Protein AF-A0A087RY03-F1 (afdb_monomer)

Structure (mmCIF, N/CA/C/O backbone):
data_AF-A0A087RY03-F1
#
_entry.id   AF-A0A087RY03-F1
#
loop_
_atom_site.group_PDB
_atom_site.id
_atom_site.type_symbol
_atom_site.label_atom_id
_atom_site.label_alt_id
_atom_site.label_comp_id
_atom_site.label_asym_id
_atom_site.label_entity_id
_atom_site.label_seq_id
_atom_site.pdbx_PDB_ins_code
_atom_site.Cartn_x
_atom_site.Cartn_y
_atom_site.Cartn_z
_atom_site.occupancy
_atom_site.B_iso_or_equiv
_atom_site.auth_seq_id
_atom_site.auth_comp_id
_atom_site.auth_asym_id
_atom_site.auth_atom_id
_atom_site.pdbx_PDB_model_num
ATOM 1 N N . MET A 1 1 ? 19.469 13.260 -7.547 1.00 53.19 1 MET A N 1
ATOM 2 C CA . MET A 1 1 ? 18.036 13.130 -7.221 1.00 53.19 1 MET A CA 1
ATOM 3 C C . MET A 1 1 ? 17.924 12.081 -6.139 1.00 53.19 1 MET A C 1
ATOM 5 O O . MET A 1 1 ? 18.602 11.063 -6.272 1.00 53.19 1 MET A O 1
ATOM 9 N N . SER A 1 2 ? 17.154 12.341 -5.079 1.00 61.06 2 SER A N 1
ATOM 10 C CA . SER A 1 2 ? 16.774 11.282 -4.141 1.00 61.06 2 SER A CA 1
ATOM 11 C C . SER A 1 2 ? 16.124 10.158 -4.945 1.00 61.06 2 SER A C 1
ATOM 13 O O . SER A 1 2 ? 15.378 10.413 -5.887 1.00 61.06 2 SER A O 1
ATOM 15 N N . ASN A 1 3 ? 16.472 8.915 -4.639 1.00 80.00 3 ASN A N 1
ATOM 16 C CA . ASN A 1 3 ? 15.766 7.761 -5.178 1.00 80.00 3 ASN A CA 1
ATOM 17 C C . ASN A 1 3 ? 14.634 7.303 -4.254 1.00 80.00 3 ASN A C 1
ATOM 19 O O . ASN A 1 3 ? 13.955 6.345 -4.601 1.00 80.00 3 ASN A O 1
ATOM 23 N N . ARG A 1 4 ? 14.447 7.964 -3.106 1.00 87.50 4 ARG A N 1
ATOM 24 C CA . ARG A 1 4 ? 13.506 7.586 -2.053 1.00 87.50 4 ARG A CA 1
ATOM 25 C C . ARG A 1 4 ? 12.254 8.447 -2.111 1.00 87.50 4 ARG A C 1
ATOM 27 O O . ARG A 1 4 ? 12.359 9.671 -2.065 1.00 87.50 4 ARG A O 1
ATOM 34 N N . CYS A 1 5 ? 11.113 7.776 -2.156 1.00 90.75 5 CYS A N 1
ATOM 35 C CA . CYS A 1 5 ? 9.818 8.320 -1.791 1.00 90.75 5 CYS A CA 1
ATOM 36 C C . CYS A 1 5 ? 9.440 7.710 -0.437 1.00 90.75 5 CYS A C 1
ATOM 38 O O . CYS A 1 5 ? 9.422 6.485 -0.306 1.00 90.75 5 CYS A O 1
ATOM 40 N N . TYR A 1 6 ? 9.223 8.562 0.558 1.00 92.50 6 TYR A N 1
ATOM 41 C CA . TYR A 1 6 ? 8.771 8.195 1.894 1.00 92.50 6 TYR A CA 1
ATOM 42 C C . TYR A 1 6 ? 7.269 7.946 1.857 1.00 92.50 6 TYR A C 1
ATOM 44 O O . TYR A 1 6 ? 6.548 8.719 1.229 1.00 92.50 6 TYR A O 1
ATOM 52 N N . ASN A 1 7 ? 6.804 6.883 2.511 1.00 94.69 7 ASN A N 1
ATOM 53 C CA . ASN A 1 7 ? 5.394 6.506 2.551 1.00 94.69 7 ASN A CA 1
ATOM 54 C C . ASN A 1 7 ? 5.009 6.143 3.980 1.00 94.69 7 ASN A C 1
ATOM 56 O O . ASN A 1 7 ? 5.595 5.227 4.556 1.00 94.69 7 ASN A O 1
ATOM 60 N N . LYS A 1 8 ? 3.991 6.820 4.504 1.00 95.56 8 LYS A N 1
ATOM 61 C CA . LYS A 1 8 ? 3.287 6.463 5.733 1.00 95.56 8 LYS A CA 1
ATOM 62 C C . LYS A 1 8 ? 1.902 5.972 5.358 1.00 95.56 8 LYS A C 1
ATOM 64 O O . LYS A 1 8 ? 1.138 6.687 4.712 1.00 95.56 8 LYS A O 1
ATOM 69 N N . ILE A 1 9 ? 1.602 4.742 5.733 1.00 96.94 9 ILE A N 1
ATOM 70 C CA . ILE A 1 9 ? 0.410 4.010 5.329 1.00 96.94 9 ILE A CA 1
ATOM 71 C C . ILE A 1 9 ? -0.398 3.729 6.591 1.00 96.94 9 ILE A C 1
ATOM 73 O O . ILE A 1 9 ? 0.076 3.077 7.515 1.00 96.94 9 ILE A O 1
ATOM 77 N N . ILE A 1 10 ? -1.634 4.205 6.620 1.00 97.25 10 ILE A N 1
ATOM 78 C CA . ILE A 1 10 ? -2.613 3.867 7.649 1.00 97.25 10 ILE A CA 1
ATOM 79 C C . ILE A 1 10 ? -3.645 2.964 6.986 1.00 97.25 10 ILE A C 1
ATOM 81 O O . ILE A 1 10 ? -4.301 3.378 6.032 1.00 97.25 10 ILE A O 1
ATOM 85 N N . VAL A 1 11 ? -3.786 1.741 7.486 1.00 97.44 11 VAL A N 1
ATOM 86 C CA . VAL A 1 11 ? -4.781 0.768 7.033 1.00 97.44 11 VAL A CA 1
ATOM 87 C C . VAL A 1 11 ? -5.871 0.660 8.091 1.00 97.44 11 VAL A C 1
ATOM 89 O O . VAL A 1 11 ? -5.583 0.395 9.259 1.00 97.44 11 VAL A O 1
ATOM 92 N N . ILE A 1 12 ? -7.119 0.864 7.681 1.00 97.62 12 ILE A N 1
ATOM 93 C CA . ILE A 1 12 ? -8.298 0.822 8.545 1.00 97.62 12 ILE A CA 1
ATOM 94 C C . ILE A 1 12 ? -9.189 -0.324 8.073 1.00 97.62 12 ILE A C 1
ATOM 96 O O . ILE A 1 12 ? -9.542 -0.396 6.898 1.00 97.62 12 ILE A O 1
ATOM 100 N N . GLY A 1 13 ? -9.559 -1.230 8.972 1.00 95.44 13 GLY A N 1
ATOM 101 C CA . GLY A 1 13 ? -10.329 -2.412 8.591 1.00 95.44 13 GLY A CA 1
ATOM 102 C C . GLY A 1 13 ? -10.668 -3.325 9.758 1.00 95.44 13 GLY A C 1
ATOM 103 O O . GLY A 1 13 ? -10.495 -2.958 10.919 1.00 95.44 13 GLY A O 1
ATOM 104 N N . ASP A 1 14 ? -11.163 -4.516 9.431 1.00 96.69 14 ASP A N 1
ATOM 105 C CA . ASP A 1 14 ? -11.477 -5.554 10.413 1.00 96.69 14 ASP A CA 1
ATOM 106 C C . ASP A 1 14 ? -10.200 -6.165 11.015 1.00 96.69 14 ASP A C 1
ATOM 108 O O . ASP A 1 14 ? -9.255 -6.479 10.288 1.00 96.69 14 ASP A O 1
ATOM 112 N N . GLU A 1 15 ? -10.206 -6.416 12.328 1.00 96.50 15 GLU A N 1
ATOM 113 C CA . GLU A 1 15 ? -9.071 -6.943 13.109 1.00 96.50 15 GLU A CA 1
ATOM 114 C C . GLU A 1 15 ? -8.400 -8.154 12.446 1.00 96.50 15 GLU A C 1
ATOM 116 O O . GLU A 1 15 ? -7.197 -8.143 12.209 1.00 96.50 15 GLU A O 1
ATOM 121 N N . TYR A 1 16 ? -9.181 -9.155 12.028 1.00 97.00 16 TYR A N 1
ATOM 122 C CA . TYR A 1 16 ? -8.658 -10.362 11.375 1.00 97.00 16 TYR A CA 1
ATOM 123 C C . TYR A 1 16 ? -7.908 -10.085 10.067 1.00 97.00 16 TYR A C 1
ATOM 125 O O . TYR A 1 16 ? -6.957 -10.790 9.721 1.00 97.00 16 TYR A O 1
ATOM 133 N N . VAL A 1 17 ? -8.351 -9.081 9.309 1.00 97.38 17 VAL A N 1
ATOM 134 C CA . VAL A 1 17 ? -7.677 -8.674 8.074 1.00 97.38 17 VAL A CA 1
ATOM 135 C C . VAL A 1 17 ? -6.384 -7.950 8.421 1.00 97.38 17 VAL A C 1
ATOM 137 O O . VAL A 1 17 ? -5.348 -8.217 7.812 1.00 97.38 17 VAL A O 1
ATOM 140 N N . LEU A 1 18 ? -6.422 -7.073 9.422 1.00 97.38 18 LEU A N 1
ATOM 141 C CA . LEU A 1 18 ? -5.243 -6.347 9.869 1.00 97.38 18 LEU A CA 1
ATOM 142 C C . LEU A 1 18 ? -4.197 -7.275 10.504 1.00 97.38 18 LEU A C 1
ATOM 144 O O . LEU A 1 18 ? -3.009 -7.038 10.294 1.00 97.38 18 LEU A O 1
ATOM 148 N N . ASP A 1 19 ? -4.609 -8.353 11.178 1.00 97.56 19 ASP A N 1
ATOM 149 C CA . ASP A 1 19 ? -3.728 -9.415 11.684 1.00 97.56 19 ASP A CA 1
ATOM 150 C C . ASP A 1 19 ? -2.986 -10.091 10.545 1.00 97.56 19 ASP A C 1
ATOM 152 O O . ASP A 1 19 ? -1.774 -10.300 10.607 1.00 97.56 19 ASP A O 1
ATOM 156 N N . TYR A 1 20 ? -3.696 -10.424 9.469 1.00 97.69 20 TYR A N 1
ATOM 157 C CA . TYR A 1 20 ? -3.062 -10.987 8.288 1.00 97.69 20 TYR A CA 1
ATOM 158 C C . TYR A 1 20 ? -2.060 -10.004 7.668 1.00 97.69 20 TYR A C 1
ATOM 160 O O . TYR A 1 20 ? -0.913 -10.381 7.423 1.00 97.69 20 TYR A O 1
ATOM 168 N N . LEU A 1 21 ? -2.471 -8.751 7.445 1.00 97.00 21 LEU A N 1
ATOM 169 C CA . LEU A 1 21 ? -1.636 -7.729 6.810 1.00 97.00 21 LEU A CA 1
ATOM 170 C C . LEU A 1 21 ? -0.397 -7.378 7.646 1.00 97.00 21 LEU A C 1
ATOM 172 O O . LEU A 1 21 ? 0.680 -7.195 7.081 1.00 97.00 21 LEU A O 1
ATOM 176 N N . GLU A 1 22 ? -0.519 -7.341 8.970 1.00 96.62 22 GLU A N 1
ATOM 177 C CA . GLU A 1 22 ? 0.603 -7.153 9.894 1.00 96.62 22 GLU A CA 1
ATOM 178 C C . GLU A 1 22 ? 1.551 -8.358 9.888 1.00 96.62 22 GLU A C 1
ATOM 180 O O . GLU A 1 22 ? 2.764 -8.187 9.788 1.00 96.62 22 GLU A O 1
ATOM 185 N N . ASN A 1 23 ? 1.020 -9.587 9.919 1.00 96.94 23 ASN A N 1
ATOM 186 C CA . ASN A 1 23 ? 1.838 -10.804 9.904 1.00 96.94 23 ASN A CA 1
ATOM 187 C C . ASN A 1 23 ? 2.701 -10.917 8.642 1.00 96.94 23 ASN A C 1
ATOM 189 O O . ASN A 1 23 ? 3.838 -11.387 8.707 1.00 96.94 23 ASN A O 1
ATOM 193 N N . ILE A 1 24 ? 2.180 -10.475 7.495 1.00 95.88 24 ILE A N 1
ATOM 194 C CA . ILE A 1 24 ? 2.949 -10.405 6.245 1.00 95.88 24 ILE A CA 1
ATOM 195 C C . ILE A 1 24 ? 3.718 -9.087 6.097 1.00 95.88 24 ILE A C 1
ATOM 197 O O . ILE A 1 24 ? 4.360 -8.883 5.072 1.00 95.88 24 ILE A O 1
ATOM 201 N N . ARG A 1 25 ? 3.635 -8.181 7.081 1.00 95.56 25 ARG A N 1
ATOM 202 C CA . ARG A 1 25 ? 4.236 -6.838 7.078 1.00 95.56 25 ARG A CA 1
ATOM 203 C C . ARG A 1 25 ? 3.929 -6.042 5.814 1.00 95.56 25 ARG A C 1
ATOM 205 O O . ARG A 1 25 ? 4.827 -5.455 5.222 1.00 95.56 25 ARG A O 1
ATOM 212 N N . LEU A 1 26 ? 2.682 -6.099 5.347 1.00 93.88 26 LEU A N 1
ATOM 213 C CA . LEU A 1 26 ? 2.251 -5.502 4.078 1.00 93.88 26 LEU A CA 1
ATOM 214 C C . LEU A 1 26 ? 3.196 -5.811 2.894 1.00 93.88 26 LEU A C 1
ATOM 216 O O . LEU A 1 26 ? 3.356 -4.986 1.996 1.00 93.88 26 LEU A O 1
ATOM 220 N N . ASP A 1 27 ? 3.834 -6.985 2.881 1.00 92.56 27 ASP A N 1
ATOM 221 C CA . ASP A 1 27 ? 4.794 -7.363 1.847 1.00 92.56 27 ASP A CA 1
ATOM 222 C C . ASP A 1 27 ? 4.134 -7.402 0.464 1.00 92.56 27 ASP A C 1
ATOM 224 O O . ASP A 1 27 ? 3.138 -8.095 0.235 1.00 92.56 27 ASP A O 1
ATOM 228 N N . PHE A 1 28 ? 4.714 -6.663 -0.481 1.00 93.12 28 PHE A N 1
ATOM 229 C CA . PHE A 1 28 ? 4.128 -6.438 -1.805 1.00 93.12 28 PHE A CA 1
ATOM 230 C C . PHE A 1 28 ? 4.042 -7.742 -2.588 1.00 93.12 28 PHE A C 1
ATOM 232 O O . PHE A 1 28 ? 3.061 -8.002 -3.285 1.00 93.12 28 PHE A O 1
ATOM 239 N N . GLU A 1 29 ? 5.070 -8.575 -2.442 1.00 92.31 29 GLU A N 1
ATOM 240 C CA . GLU A 1 29 ? 5.168 -9.861 -3.111 1.00 92.31 29 GLU A CA 1
ATOM 241 C C . GLU A 1 29 ? 4.171 -10.874 -2.533 1.00 92.31 29 GLU A C 1
ATOM 243 O O . GLU A 1 29 ? 3.639 -11.700 -3.269 1.00 92.31 29 GLU A O 1
ATOM 248 N N . THR A 1 30 ? 3.858 -10.786 -1.242 1.00 94.06 30 THR A N 1
ATOM 249 C CA . THR A 1 30 ? 2.835 -11.616 -0.600 1.00 94.06 30 THR A CA 1
ATOM 250 C C . THR A 1 30 ? 1.422 -11.131 -0.930 1.00 94.06 30 THR A C 1
ATOM 252 O O . THR A 1 30 ? 0.545 -11.951 -1.206 1.00 94.06 30 THR A O 1
ATOM 255 N N . ILE A 1 31 ? 1.190 -9.814 -0.968 1.00 95.44 31 ILE A N 1
ATOM 256 C CA . ILE A 1 31 ? -0.107 -9.221 -1.339 1.00 95.44 31 ILE A CA 1
ATOM 257 C C . ILE A 1 31 ? -0.428 -9.477 -2.816 1.00 95.44 31 ILE A C 1
ATOM 259 O O . ILE A 1 31 ? -1.528 -9.922 -3.159 1.00 95.44 31 ILE A O 1
ATOM 263 N N . ARG A 1 32 ? 0.522 -9.173 -3.705 1.00 95.50 32 ARG A N 1
ATOM 264 C CA . ARG A 1 32 ? 0.348 -9.237 -5.157 1.00 95.50 32 ARG A CA 1
ATOM 265 C C . ARG A 1 32 ? 1.644 -9.734 -5.813 1.00 95.50 32 ARG A C 1
ATOM 267 O O . ARG A 1 32 ? 2.429 -8.917 -6.296 1.00 95.50 32 ARG A O 1
ATOM 274 N N . PRO A 1 33 ? 1.867 -11.060 -5.861 1.00 94.31 33 PRO A N 1
ATOM 275 C CA . PRO A 1 33 ? 3.123 -11.632 -6.326 1.00 94.31 33 PRO A CA 1
ATOM 276 C C . PRO A 1 33 ? 3.377 -11.368 -7.803 1.00 94.31 33 PRO A C 1
ATOM 278 O O . PRO A 1 33 ? 2.478 -11.478 -8.642 1.00 94.31 33 PRO A O 1
ATOM 281 N N . VAL A 1 34 ? 4.643 -11.136 -8.133 1.00 93.06 34 VAL A N 1
ATOM 282 C CA . VAL A 1 34 ? 5.109 -11.113 -9.515 1.00 93.06 34 VAL A CA 1
ATOM 283 C C . VAL A 1 34 ? 4.968 -12.527 -10.093 1.00 93.06 34 VAL A C 1
ATOM 285 O O . VAL A 1 34 ? 5.444 -13.496 -9.484 1.00 93.06 34 VAL A O 1
ATOM 288 N N . PRO A 1 35 ? 4.368 -12.687 -11.286 1.00 94.06 35 PRO A N 1
ATOM 289 C CA . PRO A 1 35 ? 4.257 -13.983 -11.942 1.00 94.06 35 PRO A CA 1
ATOM 290 C C . PRO A 1 35 ? 5.612 -14.690 -12.054 1.00 94.06 35 PRO A C 1
ATOM 292 O O . PRO A 1 35 ? 6.626 -14.085 -12.424 1.00 94.06 35 PRO A O 1
ATOM 295 N N . LYS A 1 36 ? 5.647 -15.989 -11.736 1.00 91.25 36 LYS A N 1
ATOM 296 C CA . LYS A 1 36 ? 6.893 -16.778 -11.676 1.00 91.25 36 LYS A CA 1
ATOM 297 C C . LYS A 1 36 ? 7.639 -16.773 -13.009 1.00 91.25 36 LYS A C 1
ATOM 299 O O . LYS A 1 36 ? 8.867 -16.774 -13.031 1.00 91.25 36 LYS A O 1
ATOM 304 N N . GLU A 1 37 ? 6.903 -16.707 -14.110 1.00 90.94 37 GLU A N 1
ATOM 305 C CA . GLU A 1 37 ? 7.408 -16.664 -15.479 1.00 90.94 37 GLU A CA 1
ATOM 306 C C . GLU A 1 37 ? 8.245 -15.399 -15.738 1.00 90.94 37 GLU A C 1
ATOM 308 O O . GLU A 1 37 ? 9.153 -15.408 -16.574 1.00 90.94 37 GLU A O 1
ATOM 313 N N . LEU A 1 38 ? 7.985 -14.314 -14.998 1.00 89.56 38 LEU A N 1
ATOM 314 C CA . LEU A 1 38 ? 8.699 -13.043 -15.116 1.00 89.56 38 LEU A CA 1
ATOM 315 C C . LEU A 1 38 ? 9.947 -12.969 -14.224 1.00 89.56 38 LEU A C 1
ATOM 317 O O . LEU A 1 38 ? 10.879 -12.249 -14.564 1.00 89.56 38 LEU A O 1
ATOM 321 N N . LYS A 1 39 ? 10.037 -13.761 -13.149 1.00 80.69 39 LYS A N 1
ATOM 322 C CA . LYS A 1 39 ? 11.129 -13.699 -12.151 1.00 80.69 39 LYS A CA 1
ATOM 323 C C . LYS A 1 39 ? 12.501 -14.220 -12.619 1.00 80.69 39 LYS A C 1
ATOM 325 O O . LYS A 1 39 ? 13.425 -14.333 -11.817 1.00 80.69 39 LYS A O 1
ATOM 330 N N . SER A 1 40 ? 12.673 -14.565 -13.895 1.00 81.75 40 SER A N 1
ATOM 331 C CA . SER A 1 40 ? 13.968 -15.037 -14.411 1.00 81.75 40 SER A CA 1
ATOM 332 C C . SER A 1 40 ? 14.897 -13.878 -14.798 1.00 81.75 40 SER A C 1
ATOM 334 O O . SER A 1 40 ? 14.433 -12.833 -15.245 1.00 81.75 40 SER A O 1
ATOM 336 N N . LEU A 1 41 ? 16.223 -14.085 -14.733 1.00 71.19 41 LEU A N 1
ATOM 337 C CA . LEU A 1 41 ? 17.224 -13.083 -15.154 1.00 71.19 41 LEU A CA 1
ATOM 338 C C . LEU A 1 41 ? 17.003 -12.573 -16.591 1.00 71.19 41 LEU A C 1
ATOM 340 O O . LEU A 1 41 ? 17.272 -11.412 -16.882 1.00 71.19 41 LEU A O 1
ATOM 344 N N . LYS A 1 42 ? 16.477 -13.423 -17.483 1.00 66.88 42 LYS A N 1
ATOM 345 C CA . LYS A 1 42 ? 16.157 -13.063 -18.874 1.00 66.88 42 LYS A CA 1
ATOM 346 C C . LYS A 1 42 ? 14.933 -12.147 -18.998 1.00 66.88 42 LYS A C 1
ATOM 348 O O . LYS A 1 42 ? 14.796 -11.475 -20.012 1.00 66.88 42 LYS A O 1
ATOM 353 N N . ASN A 1 43 ? 14.057 -12.128 -17.994 1.00 78.06 43 ASN A N 1
ATOM 354 C CA . ASN A 1 43 ? 12.789 -11.396 -17.999 1.00 78.06 43 ASN A CA 1
ATOM 355 C C . ASN A 1 43 ? 12.772 -10.220 -17.010 1.00 78.06 43 ASN A C 1
ATOM 357 O O . ASN A 1 43 ? 11.705 -9.676 -16.744 1.00 78.06 43 ASN A O 1
ATOM 361 N N . ASN A 1 44 ? 13.929 -9.797 -16.493 1.00 82.38 44 ASN A N 1
ATOM 362 C CA . ASN A 1 44 ? 14.011 -8.777 -15.447 1.00 82.38 44 ASN A CA 1
ATOM 363 C C . ASN A 1 44 ? 13.341 -7.444 -15.834 1.00 82.38 44 ASN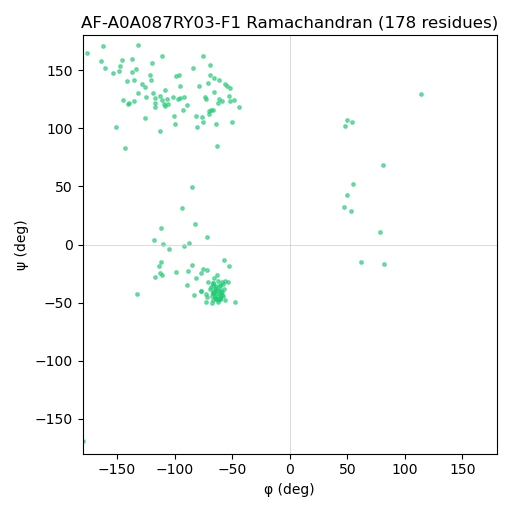 A C 1
ATOM 365 O O . ASN A 1 44 ? 12.659 -6.834 -15.019 1.00 82.38 44 ASN A O 1
ATOM 369 N N . GLU A 1 45 ? 13.464 -7.014 -17.09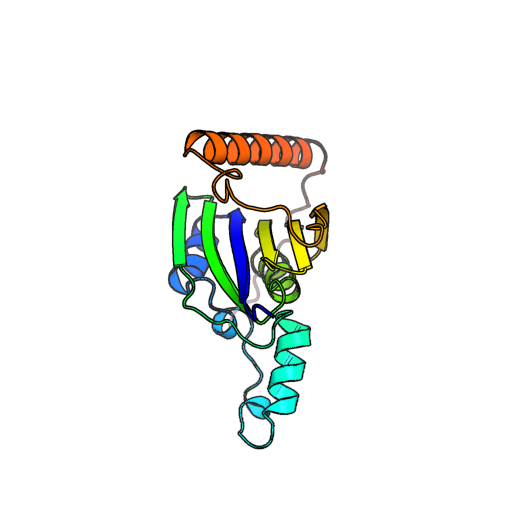1 1.00 88.69 45 GLU A N 1
ATOM 370 C CA . GLU A 1 45 ? 12.785 -5.805 -17.579 1.00 88.69 45 GLU A CA 1
ATOM 371 C C . GLU A 1 45 ? 11.259 -5.966 -17.563 1.00 88.69 45 GLU A C 1
ATOM 373 O O . GLU A 1 45 ? 10.554 -5.124 -17.018 1.00 88.69 45 GLU A O 1
ATOM 378 N N . LYS A 1 46 ? 10.752 -7.113 -18.030 1.00 91.44 46 LYS A N 1
ATOM 379 C CA . LYS A 1 46 ? 9.317 -7.430 -17.983 1.00 91.44 46 LYS A CA 1
ATOM 380 C C . LYS A 1 46 ? 8.793 -7.535 -16.552 1.00 91.44 46 LYS A C 1
ATOM 382 O O . LYS A 1 46 ? 7.656 -7.155 -16.296 1.00 91.44 46 LYS A O 1
ATOM 387 N N . ALA A 1 47 ? 9.602 -8.051 -15.625 1.00 90.75 47 ALA A N 1
ATOM 388 C CA . ALA A 1 47 ? 9.270 -8.057 -14.205 1.00 90.75 47 ALA A CA 1
ATOM 389 C C . ALA A 1 47 ? 9.182 -6.626 -13.659 1.00 90.75 47 ALA A C 1
ATOM 391 O O . ALA A 1 47 ? 8.193 -6.293 -13.017 1.00 90.75 47 ALA A O 1
ATOM 392 N N . CYS A 1 48 ? 10.151 -5.762 -13.982 1.00 90.44 48 CYS A N 1
ATOM 393 C CA . CYS A 1 48 ? 10.116 -4.347 -13.604 1.00 90.44 48 CYS A CA 1
ATOM 394 C C . CYS A 1 48 ? 8.875 -3.633 -14.154 1.00 90.44 48 CYS A C 1
ATOM 396 O O . CYS A 1 48 ? 8.247 -2.859 -13.436 1.00 90.44 48 CYS A O 1
ATOM 398 N N . ASP A 1 49 ? 8.513 -3.882 -15.411 1.00 92.69 49 ASP A N 1
ATOM 399 C CA . ASP A 1 49 ? 7.332 -3.278 -16.033 1.00 92.69 49 ASP A CA 1
ATOM 400 C C . ASP A 1 49 ? 6.044 -3.761 -15.377 1.00 92.69 49 ASP A C 1
ATOM 402 O O . ASP A 1 49 ? 5.151 -2.962 -15.094 1.00 92.69 49 ASP A O 1
ATOM 406 N N . TRP A 1 50 ? 5.975 -5.054 -15.058 1.00 94.31 50 TRP A N 1
ATOM 407 C CA . TRP A 1 50 ? 4.864 -5.607 -14.301 1.00 94.31 50 TRP A CA 1
ATOM 408 C C . TRP A 1 50 ? 4.761 -4.958 -12.917 1.00 94.31 50 TRP A C 1
ATOM 410 O O . TRP A 1 50 ? 3.676 -4.518 -12.547 1.00 94.31 50 TRP A O 1
ATOM 420 N N . MET A 1 51 ? 5.871 -4.831 -12.183 1.00 94.31 51 MET A N 1
ATOM 421 C CA . MET A 1 51 ? 5.898 -4.197 -10.860 1.00 94.31 51 MET A CA 1
ATOM 422 C C . MET A 1 51 ? 5.436 -2.740 -10.944 1.00 94.31 51 MET A C 1
ATOM 424 O O . MET A 1 51 ? 4.546 -2.342 -10.207 1.00 94.31 51 MET A O 1
ATOM 428 N N . ARG A 1 52 ? 5.928 -1.953 -11.908 1.00 93.44 52 ARG A N 1
ATOM 429 C CA . ARG A 1 52 ? 5.452 -0.572 -12.101 1.00 93.44 52 ARG A CA 1
ATOM 430 C C . ARG A 1 52 ? 3.953 -0.504 -12.380 1.00 93.44 52 ARG A C 1
ATOM 432 O O . ARG A 1 52 ? 3.294 0.377 -11.852 1.00 93.44 52 ARG A O 1
ATOM 439 N N . ALA A 1 53 ? 3.422 -1.419 -13.187 1.00 94.94 53 ALA A N 1
ATOM 440 C CA . ALA A 1 53 ? 2.007 -1.425 -13.551 1.00 94.94 53 ALA A CA 1
ATOM 441 C C . ALA A 1 53 ? 1.077 -1.968 -12.449 1.00 94.94 53 ALA A C 1
ATOM 443 O O . ALA A 1 53 ? -0.109 -1.662 -12.461 1.00 94.94 53 ALA A O 1
ATOM 444 N N . ASN A 1 54 ? 1.578 -2.809 -11.538 1.00 95.62 54 ASN A N 1
ATOM 445 C CA . ASN A 1 54 ? 0.752 -3.509 -10.542 1.00 95.62 54 ASN A CA 1
ATOM 446 C C . ASN A 1 54 ? 1.010 -3.055 -9.105 1.00 95.62 54 ASN A C 1
ATOM 448 O O . ASN A 1 54 ? 0.140 -3.230 -8.255 1.00 95.62 54 ASN A O 1
ATOM 452 N N . TRP A 1 55 ? 2.198 -2.522 -8.835 1.00 95.25 55 TRP A N 1
ATOM 453 C CA . TRP A 1 55 ? 2.588 -1.964 -7.546 1.00 95.25 55 TRP A CA 1
ATOM 454 C C . TRP A 1 55 ? 2.774 -0.449 -7.583 1.00 95.25 55 TRP A C 1
ATOM 456 O O . TRP A 1 55 ? 2.912 0.152 -6.527 1.00 95.25 55 TRP A O 1
ATOM 466 N N . GLY A 1 56 ? 2.871 0.166 -8.767 1.00 93.94 56 GLY A N 1
ATOM 467 C CA . GLY A 1 56 ? 3.198 1.591 -8.923 1.00 93.94 56 GLY A CA 1
ATOM 468 C C . GLY A 1 56 ? 4.683 1.911 -8.852 1.00 93.94 56 GLY A C 1
ATOM 469 O O . GLY A 1 56 ? 5.148 2.967 -9.293 1.00 93.94 56 GLY A O 1
ATOM 470 N N . VAL A 1 57 ? 5.459 0.963 -8.332 1.00 91.69 57 VAL A N 1
ATOM 471 C CA . VAL A 1 57 ? 6.882 1.097 -8.044 1.00 91.69 57 VAL A CA 1
ATOM 472 C C . VAL A 1 57 ? 7.633 -0.114 -8.565 1.00 91.69 57 VAL A C 1
ATOM 474 O O . VAL A 1 57 ? 7.104 -1.218 -8.633 1.00 91.69 57 VAL A O 1
ATOM 477 N N . TYR A 1 58 ? 8.896 0.084 -8.934 1.00 81.94 58 TYR A N 1
ATOM 478 C CA . TYR A 1 58 ? 9.723 -1.023 -9.419 1.00 81.94 58 TYR A CA 1
ATOM 479 C C . TYR A 1 58 ? 10.316 -1.859 -8.272 1.00 81.94 58 TYR A C 1
ATOM 481 O O . TYR A 1 58 ? 10.609 -3.032 -8.461 1.00 81.94 58 TYR A O 1
ATOM 489 N N . ARG A 1 59 ? 10.541 -1.245 -7.104 1.00 76.56 59 ARG A N 1
ATOM 490 C CA . ARG A 1 59 ? 10.969 -1.908 -5.867 1.00 76.56 59 ARG A CA 1
ATOM 491 C C . ARG A 1 59 ? 10.748 -0.990 -4.670 1.00 76.56 59 ARG A C 1
ATOM 493 O O . ARG A 1 59 ? 10.764 0.238 -4.819 1.00 76.56 59 ARG A O 1
ATOM 500 N N . TRP A 1 60 ? 10.662 -1.582 -3.489 1.00 77.25 60 TRP A N 1
ATOM 501 C CA . TRP A 1 60 ? 10.981 -0.890 -2.247 1.00 77.25 60 TRP A CA 1
ATOM 502 C C . TRP A 1 60 ? 12.499 -0.737 -2.059 1.00 77.25 60 TRP A C 1
ATOM 504 O O . TRP A 1 60 ? 13.296 -1.388 -2.744 1.00 77.25 60 TRP A O 1
ATOM 514 N N . LEU A 1 61 ? 12.909 0.168 -1.178 1.00 77.25 61 LEU A N 1
ATOM 515 C CA . LEU A 1 61 ? 14.316 0.448 -0.888 1.00 77.25 61 LEU A CA 1
ATOM 516 C C . LEU A 1 61 ? 14.745 0.000 0.504 1.00 77.25 61 LEU A C 1
ATOM 518 O O . LEU A 1 61 ? 15.922 -0.307 0.668 1.00 77.25 61 LEU A O 1
ATOM 522 N N . ASP A 1 62 ? 13.803 -0.064 1.439 1.00 81.12 62 ASP A N 1
ATOM 523 C CA . ASP A 1 62 ? 14.022 -0.433 2.833 1.00 81.12 62 ASP A CA 1
ATOM 524 C C . ASP A 1 62 ? 12.982 -1.492 3.260 1.00 81.12 62 ASP A C 1
ATOM 526 O O . ASP A 1 62 ? 12.067 -1.815 2.496 1.00 81.12 62 ASP A O 1
ATOM 530 N N . GLU A 1 63 ? 13.151 -2.064 4.454 1.00 83.38 63 GLU A N 1
ATOM 531 C CA . GLU A 1 63 ? 12.176 -2.990 5.044 1.00 83.38 63 GLU A CA 1
ATOM 532 C C . GLU A 1 63 ? 10.886 -2.243 5.428 1.00 83.38 63 GLU A C 1
ATOM 534 O O . GLU A 1 63 ? 10.943 -1.081 5.825 1.00 83.38 63 GLU A O 1
ATOM 539 N N . MET A 1 64 ? 9.726 -2.899 5.300 1.00 91.31 64 MET A N 1
ATOM 540 C CA . MET A 1 64 ? 8.464 -2.356 5.812 1.00 91.31 64 MET A CA 1
ATOM 541 C C . MET A 1 64 ? 8.459 -2.444 7.338 1.00 91.31 64 MET A C 1
ATOM 543 O O . MET A 1 64 ? 8.591 -3.538 7.901 1.00 91.31 64 MET A O 1
ATOM 547 N N . GLU A 1 65 ? 8.237 -1.311 7.990 1.00 93.19 65 GLU A N 1
ATOM 548 C CA . GLU A 1 65 ? 7.940 -1.248 9.418 1.00 93.19 65 GLU A CA 1
ATOM 549 C C . GLU A 1 65 ? 6.424 -1.206 9.604 1.00 93.19 65 GLU A C 1
ATOM 551 O O . GLU A 1 65 ? 5.731 -0.511 8.864 1.00 93.19 65 GLU A O 1
ATOM 556 N N . THR A 1 66 ? 5.892 -1.973 10.556 1.00 93.81 66 THR A N 1
ATOM 557 C CA . THR A 1 66 ? 4.451 -2.042 10.834 1.00 93.81 66 THR A CA 1
ATOM 558 C C . THR A 1 66 ? 4.183 -1.989 12.331 1.00 93.81 66 THR A C 1
ATOM 560 O O . THR A 1 66 ? 4.88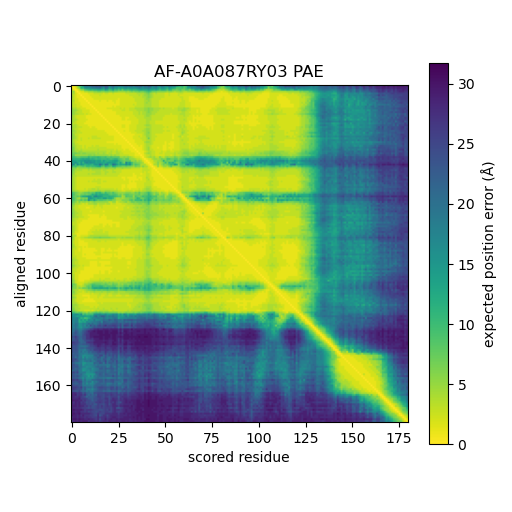9 -2.639 13.101 1.00 93.81 66 THR A O 1
ATOM 563 N N . GLU A 1 67 ? 3.128 -1.287 12.730 1.00 92.88 67 GLU A N 1
ATOM 564 C CA . GLU A 1 67 ? 2.698 -1.136 14.119 1.00 92.88 67 GLU A CA 1
ATOM 565 C C . GLU A 1 67 ? 1.165 -1.187 14.217 1.00 92.88 67 GLU A C 1
ATOM 567 O O . GLU A 1 67 ? 0.454 -0.374 13.619 1.00 92.88 67 GLU A O 1
ATOM 572 N N . ARG A 1 68 ? 0.624 -2.141 14.984 1.00 95.12 68 ARG A N 1
ATOM 573 C CA . ARG A 1 68 ? -0.797 -2.164 15.358 1.00 95.12 68 ARG A CA 1
ATOM 574 C C . ARG A 1 68 ? -1.083 -1.030 16.350 1.00 95.12 68 ARG A C 1
ATOM 576 O O . ARG A 1 68 ? -0.622 -1.067 17.486 1.00 95.12 68 ARG A O 1
ATOM 583 N N . VAL A 1 69 ? -1.902 -0.062 15.937 1.00 91.25 69 VAL A N 1
ATOM 584 C CA . VAL A 1 69 ? -2.324 1.076 16.779 1.00 91.25 69 VAL A CA 1
ATOM 585 C C . VAL A 1 69 ? -3.599 0.742 17.563 1.00 91.25 69 VAL A C 1
ATOM 587 O O . VAL A 1 69 ? -3.782 1.180 18.695 1.00 91.25 69 VAL A O 1
ATOM 590 N N . SER A 1 70 ? -4.502 -0.036 16.962 1.00 91.31 70 SER A N 1
ATOM 591 C CA . SER A 1 70 ? -5.721 -0.563 17.593 1.00 91.31 70 SER A CA 1
ATOM 592 C C . SER A 1 70 ? -6.266 -1.732 16.776 1.00 91.31 70 SER A C 1
ATOM 594 O O . SER A 1 70 ? -5.862 -1.892 15.627 1.00 91.31 70 SER A O 1
ATOM 596 N N . ASP A 1 71 ? -7.257 -2.459 17.290 1.00 92.69 71 ASP A N 1
ATOM 597 C CA . ASP A 1 71 ? -7.938 -3.571 16.597 1.00 92.69 71 ASP A CA 1
ATOM 598 C C . ASP A 1 71 ? -8.472 -3.205 15.197 1.00 92.69 71 ASP A C 1
ATOM 600 O O . ASP A 1 71 ? -8.732 -4.080 14.381 1.00 92.69 71 ASP A O 1
ATOM 604 N N . THR A 1 72 ? -8.629 -1.911 14.897 1.00 95.00 72 THR A N 1
ATOM 605 C CA . THR A 1 72 ? -9.138 -1.419 13.605 1.00 95.00 72 THR A CA 1
ATOM 606 C C . THR A 1 72 ? -8.145 -0.559 12.828 1.00 95.00 72 THR A C 1
ATOM 608 O O . THR A 1 72 ? -8.498 -0.039 11.771 1.00 95.00 72 THR A O 1
ATOM 611 N N . VAL A 1 73 ? -6.911 -0.390 13.324 1.00 94.69 73 VAL A N 1
ATOM 612 C CA . VAL A 1 73 ? -5.902 0.484 12.707 1.00 94.69 73 VAL A CA 1
ATOM 613 C C . VAL A 1 73 ? -4.515 -0.159 12.737 1.00 94.69 73 VAL A C 1
ATOM 615 O O . VAL A 1 73 ? -3.954 -0.431 13.802 1.00 94.69 73 VAL A O 1
ATOM 618 N N . LEU A 1 74 ? -3.936 -0.331 11.550 1.00 96.00 74 LEU A N 1
ATOM 619 C CA . LEU A 1 74 ? -2.548 -0.732 11.331 1.00 96.00 74 LEU A CA 1
ATOM 620 C C . LEU A 1 74 ? -1.786 0.431 10.696 1.00 96.00 74 LEU A C 1
ATOM 622 O O . LEU A 1 74 ? -2.198 0.965 9.669 1.00 96.00 74 LEU A O 1
ATOM 626 N N . PHE A 1 75 ? -0.666 0.798 11.298 1.00 96.12 75 PHE A N 1
ATOM 627 C CA . PHE A 1 75 ? 0.273 1.762 10.754 1.00 96.12 75 PHE A CA 1
ATOM 628 C C . PHE A 1 75 ? 1.438 1.042 10.079 1.00 96.12 75 PHE A C 1
ATOM 630 O O . PHE A 1 75 ? 1.863 -0.020 10.539 1.00 96.12 75 PHE A O 1
ATOM 637 N N . ALA A 1 76 ? 1.955 1.608 8.992 1.00 95.25 76 ALA A N 1
ATOM 638 C CA . ALA A 1 76 ? 3.151 1.115 8.338 1.00 95.25 76 ALA A CA 1
ATOM 639 C C . ALA A 1 76 ? 3.965 2.228 7.673 1.00 95.25 76 ALA A C 1
ATOM 641 O O . ALA A 1 76 ? 3.406 3.200 7.164 1.00 95.25 76 ALA A O 1
ATOM 642 N N . GLU A 1 77 ? 5.282 2.052 7.617 1.00 95.38 77 GLU A N 1
ATOM 643 C CA . GLU A 1 77 ? 6.198 2.962 6.933 1.00 95.38 77 GLU A CA 1
ATOM 644 C C . GLU A 1 77 ? 7.117 2.211 5.972 1.00 95.38 77 GLU A C 1
ATOM 646 O O . GLU A 1 77 ? 7.644 1.139 6.283 1.00 95.38 77 GLU A O 1
ATOM 651 N N . ILE A 1 78 ? 7.328 2.796 4.789 1.00 94.12 78 ILE A N 1
ATOM 652 C CA . ILE A 1 78 ? 8.287 2.274 3.817 1.00 94.12 78 ILE A CA 1
ATOM 653 C C . ILE A 1 78 ? 8.844 3.340 2.885 1.00 94.12 78 ILE A C 1
ATOM 655 O O . ILE A 1 78 ? 8.149 4.253 2.436 1.00 94.12 78 ILE A O 1
ATOM 659 N N . ASN A 1 79 ? 10.101 3.149 2.490 1.00 92.69 79 ASN A N 1
ATOM 660 C CA . ASN A 1 79 ? 10.699 3.884 1.388 1.00 92.69 79 ASN A CA 1
ATOM 661 C C . ASN A 1 79 ? 10.604 3.096 0.085 1.00 92.69 79 ASN A C 1
ATOM 663 O O . ASN A 1 79 ? 11.085 1.965 -0.030 1.00 92.69 79 ASN A O 1
ATOM 667 N N . THR A 1 80 ? 10.045 3.727 -0.939 1.00 92.62 80 THR A N 1
ATOM 668 C CA . THR A 1 80 ? 9.939 3.176 -2.291 1.00 92.62 80 THR A CA 1
ATOM 669 C C . THR A 1 80 ? 10.825 3.928 -3.271 1.00 92.62 80 THR A C 1
ATOM 671 O O . THR A 1 80 ? 11.284 5.046 -3.023 1.00 92.62 80 THR A O 1
ATOM 674 N N . ALA A 1 81 ? 11.096 3.299 -4.415 1.00 89.75 81 ALA A N 1
ATOM 675 C CA . ALA A 1 81 ? 11.866 3.934 -5.470 1.00 89.75 81 ALA A CA 1
ATOM 676 C C . ALA A 1 81 ? 11.018 4.969 -6.238 1.00 89.75 81 ALA A C 1
ATOM 678 O O . ALA A 1 81 ? 10.147 4.586 -7.021 1.00 89.75 81 ALA A O 1
ATOM 679 N N . TRP A 1 82 ? 11.324 6.260 -6.058 1.00 86.75 82 TRP A N 1
ATOM 680 C CA . TRP A 1 82 ? 10.823 7.429 -6.816 1.00 86.75 82 TRP A CA 1
ATOM 681 C C . TRP A 1 82 ? 9.318 7.732 -6.802 1.00 86.75 82 TRP A C 1
ATOM 683 O O . TRP A 1 82 ? 8.932 8.805 -7.257 1.00 86.75 82 TRP A O 1
ATOM 693 N N . ARG A 1 83 ? 8.451 6.807 -6.384 1.00 90.88 83 ARG A N 1
ATOM 694 C CA . ARG A 1 83 ? 6.989 6.965 -6.439 1.00 90.88 83 ARG A CA 1
ATOM 695 C C . ARG A 1 83 ? 6.316 6.240 -5.276 1.00 90.88 83 ARG A C 1
ATOM 697 O O . ARG A 1 83 ? 6.873 5.245 -4.820 1.00 90.88 83 ARG A O 1
ATOM 704 N N . PRO A 1 84 ? 5.129 6.677 -4.837 1.00 93.69 84 PRO A N 1
ATOM 705 C CA . PRO A 1 84 ? 4.311 5.906 -3.910 1.00 93.69 84 PRO A CA 1
ATOM 706 C C . PRO A 1 84 ? 3.735 4.639 -4.565 1.00 93.69 84 PRO A C 1
ATOM 708 O O . PRO A 1 84 ? 3.540 4.621 -5.785 1.00 93.69 84 PRO A O 1
ATOM 711 N N . PRO A 1 85 ? 3.416 3.595 -3.781 1.00 95.69 85 PRO A N 1
ATOM 712 C CA . PRO A 1 85 ? 2.908 2.318 -4.279 1.00 95.69 85 PRO A CA 1
ATOM 713 C C . PRO A 1 85 ? 1.382 2.318 -4.501 1.00 95.69 85 PRO A C 1
ATOM 715 O O . PRO A 1 85 ? 0.677 1.437 -4.008 1.00 95.69 85 PRO A O 1
ATOM 718 N N . LEU A 1 86 ? 0.851 3.329 -5.196 1.00 95.38 86 LEU A N 1
ATOM 719 C CA . LEU A 1 86 ? -0.599 3.576 -5.297 1.00 95.38 86 LEU A CA 1
ATOM 720 C C . LEU A 1 86 ? -1.364 2.368 -5.846 1.00 95.38 86 LEU A C 1
ATOM 722 O O . LEU A 1 86 ? -2.324 1.922 -5.230 1.00 95.38 86 LEU A O 1
ATOM 726 N N . GLU A 1 87 ? -0.880 1.786 -6.939 1.00 96.88 87 GLU A N 1
ATOM 727 C CA . GLU A 1 87 ? -1.531 0.678 -7.637 1.00 96.88 87 GLU A CA 1
ATOM 728 C C . GLU A 1 87 ? -1.572 -0.602 -6.782 1.00 96.88 87 GLU A C 1
ATOM 730 O O . GLU A 1 87 ? -2.484 -1.425 -6.917 1.00 96.88 87 GLU A O 1
ATOM 735 N N . LEU A 1 88 ? -0.600 -0.783 -5.875 1.00 96.94 88 LEU A N 1
ATOM 736 C CA . LEU A 1 88 ? -0.685 -1.856 -4.888 1.00 96.94 88 LEU A CA 1
ATOM 737 C C . LEU A 1 88 ? -1.752 -1.545 -3.843 1.00 96.94 88 LEU A C 1
ATOM 739 O O . LEU A 1 88 ? -2.512 -2.436 -3.488 1.00 96.94 88 LEU A O 1
ATOM 743 N N . LEU A 1 89 ? -1.797 -0.316 -3.331 1.00 97.62 89 LEU A N 1
ATOM 744 C CA . LEU A 1 89 ? -2.720 0.055 -2.260 1.00 97.62 89 LEU A CA 1
ATOM 745 C C . LEU A 1 89 ? -4.181 0.059 -2.737 1.00 97.62 89 LEU A C 1
ATOM 747 O O . LEU A 1 89 ? -5.051 -0.411 -2.010 1.00 97.62 89 LEU A O 1
ATOM 751 N N . GLU A 1 90 ? -4.458 0.468 -3.976 1.00 97.44 90 GLU A N 1
ATOM 752 C CA . GLU A 1 90 ? -5.759 0.264 -4.636 1.00 97.44 90 GLU A CA 1
ATOM 753 C C . GLU A 1 90 ? -6.121 -1.232 -4.702 1.00 97.44 90 GLU A C 1
ATOM 755 O O . GLU A 1 90 ? -7.231 -1.656 -4.368 1.00 97.44 90 GLU A O 1
ATOM 760 N N . TYR A 1 91 ? -5.159 -2.084 -5.061 1.00 97.81 91 TYR A N 1
ATOM 761 C CA . TYR A 1 91 ? -5.384 -3.527 -5.038 1.00 97.81 91 TYR A CA 1
ATOM 762 C C . TYR A 1 91 ? -5.627 -4.057 -3.618 1.00 97.81 91 TYR A C 1
ATOM 764 O O . TYR A 1 91 ? -6.502 -4.892 -3.425 1.00 97.81 91 TYR A O 1
ATOM 772 N N . THR A 1 92 ? -4.899 -3.571 -2.613 1.00 97.56 92 THR A N 1
ATOM 773 C CA . THR A 1 92 ? -5.062 -3.986 -1.214 1.00 97.56 92 THR A CA 1
ATOM 774 C C . THR A 1 92 ? -6.452 -3.632 -0.690 1.00 97.56 92 THR A C 1
ATOM 776 O O . THR A 1 92 ? -7.117 -4.500 -0.125 1.00 97.56 92 THR A O 1
ATOM 779 N N . THR A 1 93 ? -6.922 -2.402 -0.920 1.00 97.56 93 THR A N 1
ATOM 780 C CA . THR A 1 93 ? -8.249 -1.952 -0.460 1.00 97.56 93 THR A CA 1
ATOM 781 C C . THR A 1 93 ? -9.363 -2.782 -1.095 1.00 97.56 93 THR A C 1
ATOM 783 O O . THR A 1 93 ? -10.188 -3.350 -0.383 1.00 97.56 93 THR A O 1
ATOM 786 N N . SER A 1 94 ? -9.319 -2.981 -2.416 1.00 96.56 94 SER A N 1
ATOM 787 C CA . SER A 1 94 ? -10.299 -3.813 -3.133 1.00 96.56 94 SER A CA 1
ATOM 788 C C . SER A 1 94 ? -10.225 -5.305 -2.778 1.00 96.56 94 SER A C 1
ATOM 790 O O . SER A 1 94 ? -11.248 -5.989 -2.738 1.00 96.56 94 SER A O 1
ATOM 792 N N . LYS A 1 95 ? -9.027 -5.845 -2.519 1.00 97.88 95 LYS A N 1
ATOM 793 C CA . LYS A 1 95 ? -8.829 -7.274 -2.242 1.00 97.88 95 LYS A CA 1
ATOM 794 C C . LYS A 1 95 ? -9.243 -7.671 -0.831 1.00 97.88 95 LYS A C 1
ATOM 796 O O . LYS A 1 95 ? -9.765 -8.773 -0.649 1.00 97.88 95 LYS A O 1
ATOM 801 N N . PHE A 1 96 ? -8.946 -6.821 0.146 1.00 96.12 96 PHE A N 1
ATOM 802 C CA . PHE A 1 96 ? -9.099 -7.132 1.564 1.00 96.12 96 PHE A CA 1
ATOM 803 C C . PHE A 1 96 ? -10.229 -6.353 2.240 1.00 96.12 96 PHE A C 1
ATOM 805 O O . PHE A 1 96 ? -10.467 -6.583 3.421 1.00 96.12 96 PHE A O 1
ATOM 812 N N . ASN A 1 97 ? -10.945 -5.494 1.502 1.00 95.75 97 ASN A N 1
ATOM 813 C CA . ASN A 1 97 ? -12.027 -4.656 2.024 1.00 95.75 97 ASN A CA 1
ATOM 814 C C . ASN A 1 97 ? -11.554 -3.800 3.214 1.00 95.75 97 ASN A C 1
ATOM 816 O O . ASN A 1 97 ? -12.127 -3.831 4.302 1.00 95.75 97 ASN A O 1
ATOM 820 N N . VAL A 1 98 ? -10.452 -3.085 2.993 1.00 96.62 98 VAL A N 1
ATOM 821 C CA . VAL A 1 98 ? -9.854 -2.135 3.941 1.00 96.62 98 VAL A CA 1
ATOM 822 C C . VAL A 1 98 ? -9.815 -0.751 3.315 1.00 96.62 98 VAL A C 1
ATOM 824 O O . VAL A 1 98 ? -9.749 -0.626 2.094 1.00 96.62 98 VAL A O 1
ATOM 827 N N . ASP A 1 99 ? -9.777 0.274 4.153 1.00 97.56 99 ASP A N 1
ATOM 828 C CA . ASP A 1 99 ? -9.500 1.643 3.739 1.00 97.56 99 ASP A CA 1
ATOM 829 C C . ASP A 1 99 ? -8.018 1.948 3.960 1.00 97.56 99 ASP A C 1
ATOM 831 O O . ASP A 1 99 ? -7.408 1.480 4.924 1.00 97.56 99 ASP A O 1
ATOM 835 N N . VAL A 1 100 ? -7.434 2.760 3.083 1.00 97.12 100 VAL A N 1
ATOM 836 C CA . VAL A 1 100 ? -6.047 3.210 3.219 1.00 97.12 100 VAL A CA 1
ATOM 837 C C . VAL A 1 100 ? -5.972 4.730 3.186 1.00 97.12 100 VAL A C 1
ATOM 839 O O . VAL A 1 100 ? -6.569 5.380 2.329 1.00 97.12 100 VAL A O 1
ATOM 842 N N . ILE A 1 101 ? -5.187 5.299 4.097 1.00 95.31 101 ILE A N 1
ATOM 843 C CA . ILE A 1 101 ? -4.676 6.665 3.998 1.00 95.31 101 ILE A CA 1
ATOM 844 C C . ILE A 1 101 ? -3.173 6.562 3.769 1.00 95.31 101 ILE A C 1
ATOM 846 O O . ILE A 1 101 ? -2.466 5.929 4.549 1.00 95.31 101 ILE A O 1
ATOM 850 N N . LEU A 1 102 ? -2.686 7.175 2.698 1.00 94.75 102 LEU A N 1
ATOM 851 C CA . LEU A 1 102 ? -1.266 7.238 2.383 1.00 94.75 102 LEU A CA 1
ATOM 852 C C . LEU A 1 102 ? -0.819 8.698 2.411 1.00 94.75 102 LEU A C 1
ATOM 854 O O . LEU A 1 102 ? -1.279 9.490 1.592 1.00 94.75 102 LEU A O 1
ATOM 858 N N . ASP A 1 103 ? 0.114 9.020 3.301 1.00 92.75 103 ASP A N 1
ATOM 859 C CA . ASP A 1 103 ? 0.927 10.236 3.233 1.00 92.75 103 ASP A CA 1
ATOM 860 C C . ASP A 1 103 ? 2.267 9.881 2.584 1.00 92.75 103 ASP A C 1
ATOM 862 O O . ASP A 1 103 ? 2.945 8.945 3.013 1.00 92.75 103 ASP A O 1
ATOM 866 N N . PHE A 1 104 ? 2.634 10.582 1.516 1.00 91.31 104 PHE A N 1
ATOM 867 C CA . PHE A 1 104 ? 3.852 10.306 0.772 1.00 91.31 104 PHE A CA 1
ATOM 868 C C . PHE A 1 104 ? 4.614 11.568 0.392 1.00 91.31 104 PHE A C 1
ATOM 870 O O . PHE A 1 104 ? 4.036 12.613 0.085 1.00 91.31 104 PHE A O 1
ATOM 877 N N . GLU A 1 105 ? 5.935 11.440 0.328 1.00 89.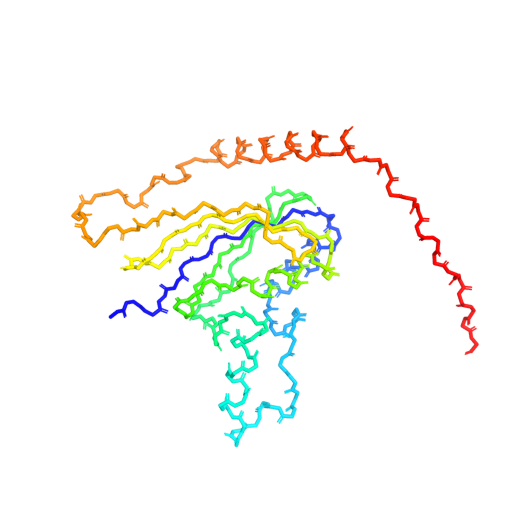06 105 GLU A N 1
ATOM 878 C CA . GLU A 1 105 ? 6.840 12.530 -0.016 1.00 89.06 105 GLU A CA 1
ATOM 879 C C . GLU A 1 105 ? 8.036 12.017 -0.824 1.00 89.06 105 GLU A C 1
ATOM 881 O O . GLU A 1 105 ? 8.781 11.140 -0.393 1.00 89.06 105 GLU A O 1
ATOM 886 N N . ASP A 1 106 ? 8.248 12.586 -2.007 1.00 85.50 106 ASP A N 1
ATOM 887 C CA . ASP A 1 106 ? 9.568 12.668 -2.622 1.00 85.50 106 ASP A CA 1
ATOM 888 C C . ASP A 1 106 ? 10.180 14.022 -2.218 1.00 85.50 106 ASP A C 1
ATOM 890 O O . ASP A 1 106 ? 9.668 15.059 -2.660 1.00 85.50 106 ASP A O 1
ATOM 894 N N . PRO A 1 107 ? 11.288 14.043 -1.447 1.00 74.25 107 PRO A N 1
ATOM 895 C CA . PRO A 1 107 ? 11.864 15.269 -0.878 1.00 74.25 107 PRO A CA 1
ATOM 896 C C . PRO A 1 107 ? 12.242 16.347 -1.896 1.00 74.25 107 PRO A C 1
ATOM 898 O O . PRO A 1 107 ? 12.616 17.460 -1.525 1.00 74.25 107 PRO A O 1
ATOM 901 N N . MET A 1 108 ? 12.276 16.005 -3.184 1.00 69.12 108 MET A N 1
ATOM 902 C CA . MET A 1 108 ? 12.717 16.903 -4.240 1.00 69.12 108 MET A CA 1
ATOM 903 C C . MET A 1 108 ? 11.607 17.309 -5.207 1.00 69.12 108 MET A C 1
ATOM 905 O O . MET A 1 108 ? 11.811 18.274 -5.946 1.00 69.12 108 MET A O 1
ATOM 909 N N . VAL A 1 109 ? 10.488 16.581 -5.276 1.00 74.75 109 VAL A N 1
ATOM 910 C CA . VAL A 1 109 ? 9.574 16.694 -6.426 1.00 74.75 109 VAL A CA 1
ATOM 911 C C . VAL A 1 109 ? 8.107 16.844 -6.036 1.00 74.75 109 VAL A C 1
ATOM 913 O O . VAL A 1 109 ? 7.394 17.623 -6.676 1.00 74.75 109 VAL A O 1
ATOM 916 N N . PHE A 1 110 ? 7.616 16.091 -5.055 1.00 78.69 110 PHE A N 1
ATOM 917 C CA . PHE A 1 110 ? 6.191 16.076 -4.738 1.00 78.69 110 PHE A CA 1
ATOM 918 C C . PHE A 1 110 ? 5.926 15.549 -3.332 1.00 78.69 110 PHE A C 1
ATOM 920 O O . PHE A 1 110 ? 6.624 14.664 -2.858 1.00 78.69 110 PHE A O 1
ATOM 927 N N . ALA A 1 111 ? 4.835 16.001 -2.723 1.00 86.06 111 ALA A N 1
ATOM 928 C CA . ALA A 1 111 ? 4.250 15.361 -1.557 1.00 86.06 111 ALA A CA 1
ATOM 929 C C . ALA A 1 111 ? 2.727 15.304 -1.700 1.00 86.06 111 ALA A C 1
ATOM 931 O O . ALA A 1 111 ? 2.121 16.055 -2.479 1.00 86.06 111 ALA A O 1
ATOM 932 N N . GLY A 1 112 ? 2.083 14.419 -0.954 1.00 84.69 112 GLY A N 1
ATOM 933 C CA . GLY A 1 112 ? 0.634 14.395 -0.910 1.00 84.69 112 GLY A CA 1
ATOM 934 C C . GLY A 1 112 ? 0.061 13.388 0.060 1.00 84.69 112 GLY A C 1
ATOM 935 O O . GLY A 1 112 ? 0.742 12.479 0.513 1.00 84.69 112 GLY A O 1
ATOM 936 N N . ILE A 1 113 ? -1.224 13.569 0.336 1.00 88.25 113 ILE A N 1
ATOM 937 C CA . ILE A 1 113 ? -2.027 12.633 1.114 1.00 88.25 113 ILE A CA 1
ATOM 938 C C . ILE A 1 113 ? -3.150 12.136 0.210 1.00 88.25 113 ILE A C 1
ATOM 940 O O . ILE A 1 113 ? -3.827 12.945 -0.438 1.00 88.25 113 ILE A O 1
ATOM 944 N N . VAL A 1 114 ? -3.332 10.818 0.150 1.00 88.44 114 VAL A N 1
ATOM 945 C CA . VAL A 1 114 ? -4.461 10.176 -0.530 1.00 88.44 114 VAL A CA 1
ATOM 946 C C . VAL A 1 114 ? -5.270 9.320 0.425 1.00 88.44 114 VAL A C 1
ATOM 948 O O . VAL A 1 114 ? -4.712 8.673 1.309 1.00 88.44 114 VAL A O 1
ATOM 951 N N . SER A 1 115 ? -6.580 9.281 0.198 1.00 93.00 115 SER A N 1
ATOM 952 C CA . SER A 1 115 ? -7.457 8.249 0.749 1.00 93.00 115 SER A CA 1
ATOM 953 C C . SER A 1 115 ? -7.892 7.312 -0.373 1.00 93.00 115 SER A C 1
ATOM 955 O O . SER A 1 115 ? -8.267 7.772 -1.453 1.00 93.00 115 SER A O 1
ATOM 957 N N . ILE A 1 116 ? -7.794 6.010 -0.120 1.00 94.56 116 ILE A N 1
ATOM 958 C CA . ILE A 1 116 ? -8.077 4.938 -1.069 1.00 94.56 116 ILE A CA 1
ATOM 959 C C . ILE A 1 116 ? -9.113 4.010 -0.433 1.00 94.56 116 ILE A C 1
ATOM 961 O O . ILE A 1 116 ? -8.900 3.529 0.683 1.00 94.56 116 ILE A O 1
ATOM 965 N N . ARG A 1 117 ? -10.208 3.749 -1.144 1.00 93.69 117 ARG A N 1
ATOM 966 C CA . ARG A 1 117 ? -11.281 2.835 -0.735 1.00 93.69 117 ARG A CA 1
ATOM 967 C C . ARG A 1 117 ? -11.778 2.063 -1.947 1.00 93.69 117 ARG A C 1
ATOM 969 O O . ARG A 1 117 ? -11.879 2.626 -3.028 1.00 93.69 117 ARG A O 1
ATOM 976 N N . ASP A 1 118 ? -12.081 0.778 -1.768 1.00 93.81 118 ASP A N 1
ATOM 977 C CA . ASP A 1 118 ? -12.662 -0.081 -2.811 1.00 93.81 118 ASP A CA 1
ATOM 978 C C . ASP A 1 118 ? -11.877 -0.087 -4.140 1.00 93.81 118 ASP A C 1
ATOM 980 O O . ASP A 1 118 ? -12.429 -0.316 -5.215 1.00 93.81 118 ASP A O 1
ATOM 984 N N . GLY A 1 119 ? -10.559 0.129 -4.073 1.00 94.25 119 GLY A N 1
ATOM 985 C CA . GLY A 1 119 ? -9.691 0.231 -5.245 1.00 94.25 119 GLY A CA 1
ATOM 986 C C . GLY A 1 119 ? -9.725 1.567 -5.983 1.00 94.25 119 GLY A C 1
ATOM 987 O O . GLY A 1 119 ? -9.152 1.652 -7.065 1.00 94.25 119 GLY A O 1
ATOM 988 N N . GLU A 1 120 ? -10.345 2.598 -5.412 1.00 93.50 120 GLU A N 1
ATOM 989 C CA . GLU A 1 120 ? -10.425 3.942 -5.979 1.00 93.50 120 GLU A CA 1
ATOM 990 C C . GLU A 1 120 ? -9.801 4.988 -5.042 1.00 93.50 120 GLU A C 1
ATOM 992 O O . GLU A 1 120 ? -9.942 4.935 -3.818 1.00 93.50 120 GLU A O 1
ATOM 997 N N . ILE A 1 121 ? -9.110 5.972 -5.621 1.00 90.31 121 ILE A N 1
ATOM 998 C CA . ILE A 1 121 ? -8.603 7.144 -4.896 1.00 90.31 121 ILE A CA 1
ATOM 999 C C . ILE A 1 121 ? -9.750 8.157 -4.746 1.00 90.31 121 ILE A C 1
ATOM 1001 O O . ILE A 1 121 ? -10.166 8.770 -5.729 1.00 90.31 121 ILE A O 1
ATOM 1005 N N . GLU A 1 122 ? -10.244 8.361 -3.521 1.00 81.62 122 GLU A N 1
ATOM 1006 C CA . GLU A 1 122 ? -11.367 9.273 -3.233 1.00 81.62 122 GLU A CA 1
ATOM 1007 C C . GLU A 1 122 ? -10.914 10.735 -3.081 1.00 81.62 122 GLU A C 1
ATOM 1009 O O . GLU A 1 122 ? -11.550 11.660 -3.591 1.00 81.62 122 GLU A O 1
ATOM 1014 N N . GLU A 1 123 ? -9.808 10.963 -2.369 1.00 67.56 123 GLU A N 1
ATOM 1015 C CA . GLU A 1 123 ? -9.292 12.300 -2.063 1.00 67.56 123 GLU A CA 1
ATOM 1016 C C . GLU A 1 123 ? -7.797 12.349 -2.380 1.00 67.56 123 GLU A C 1
ATOM 1018 O O . GLU A 1 123 ? -7.041 11.484 -1.946 1.00 67.56 123 GLU A O 1
ATOM 1023 N N . TYR A 1 124 ? -7.368 13.369 -3.128 1.00 67.25 124 TYR A N 1
ATOM 1024 C CA . TYR A 1 124 ? -5.959 13.642 -3.400 1.00 67.25 124 TYR A CA 1
ATOM 1025 C C . TYR A 1 124 ? -5.623 15.078 -3.015 1.00 67.25 124 TYR A C 1
ATOM 1027 O O . TYR A 1 124 ? -6.005 16.027 -3.708 1.00 67.25 124 TYR A O 1
ATOM 1035 N N . ARG A 1 125 ? -4.865 15.251 -1.929 1.00 61.59 125 ARG A N 1
ATOM 1036 C CA . ARG A 1 125 ? -4.254 16.537 -1.596 1.00 61.59 125 ARG A CA 1
ATOM 1037 C C . ARG A 1 125 ? -2.800 16.513 -2.045 1.00 61.59 125 ARG A C 1
ATOM 1039 O O . ARG A 1 125 ? -1.955 15.913 -1.390 1.00 61.59 125 ARG A O 1
ATOM 1046 N N . LYS A 1 126 ? -2.511 17.182 -3.161 1.00 55.94 126 LYS A N 1
ATOM 1047 C CA . LYS A 1 126 ? -1.143 17.391 -3.641 1.00 55.94 126 LYS A CA 1
ATOM 1048 C C . LYS A 1 126 ? -0.567 18.665 -3.048 1.00 55.94 126 LYS A C 1
ATOM 1050 O O . LYS A 1 126 ? -1.069 19.752 -3.332 1.00 55.94 126 LYS A O 1
ATOM 1055 N N . GLU A 1 127 ? 0.528 18.540 -2.317 1.00 54.81 127 GLU A N 1
ATOM 1056 C CA . GLU A 1 127 ? 1.378 19.677 -1.988 1.00 54.81 127 GLU A CA 1
ATOM 1057 C C . GLU A 1 127 ? 2.572 19.642 -2.942 1.00 54.81 127 GLU A C 1
ATOM 1059 O O . GLU A 1 127 ? 3.397 18.729 -2.942 1.00 54.81 127 GLU A O 1
ATOM 1064 N N . VAL A 1 128 ? 2.616 20.611 -3.859 1.00 49.28 128 VAL A N 1
ATOM 1065 C CA . VAL A 1 128 ? 3.774 20.774 -4.736 1.00 49.28 128 VAL A CA 1
ATOM 1066 C C . VAL A 1 128 ? 4.872 21.390 -3.884 1.00 49.28 128 VAL A C 1
ATOM 1068 O O . VAL A 1 128 ? 4.812 22.575 -3.561 1.00 49.28 128 VAL A O 1
ATOM 1071 N N . THR A 1 129 ? 5.866 20.588 -3.515 1.00 48.31 129 THR A N 1
ATOM 1072 C CA . THR A 1 129 ? 7.077 21.085 -2.869 1.00 48.31 129 THR A CA 1
ATOM 1073 C C . THR A 1 129 ? 7.783 21.999 -3.870 1.00 48.31 129 THR A C 1
ATOM 1075 O O . THR A 1 129 ? 8.362 21.539 -4.857 1.00 48.31 129 THR A O 1
ATOM 1078 N N . GLY A 1 130 ? 7.678 23.315 -3.679 1.00 42.12 130 GLY A N 1
ATOM 1079 C CA . GLY A 1 130 ? 8.492 24.266 -4.428 1.00 42.12 130 GLY A CA 1
ATOM 1080 C C . GLY A 1 130 ? 9.969 23.923 -4.227 1.00 42.12 130 GLY A C 1
ATOM 1081 O O . GLY A 1 130 ? 10.377 23.582 -3.120 1.00 42.12 130 GLY A O 1
ATOM 1082 N N . TYR A 1 131 ? 10.766 23.980 -5.295 1.00 42.28 131 TYR A N 1
ATOM 1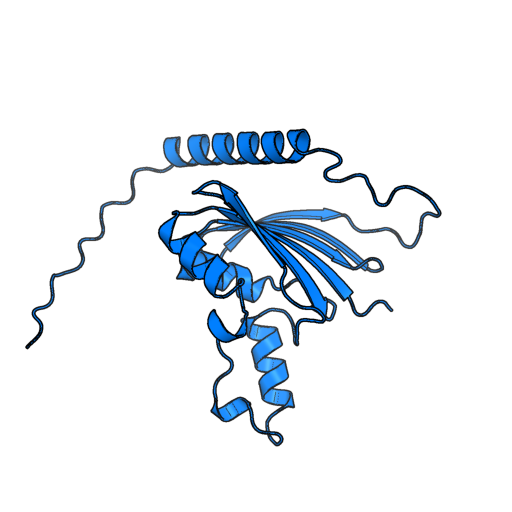083 C CA . TYR A 1 131 ? 12.216 23.778 -5.239 1.00 42.28 131 TYR A CA 1
ATOM 1084 C C . TYR A 1 131 ? 12.828 24.662 -4.127 1.00 42.28 131 TYR A C 1
ATOM 1086 O O . TYR A 1 131 ? 12.929 25.871 -4.297 1.00 42.28 131 TYR A O 1
ATOM 1094 N N . HIS A 1 132 ? 13.211 24.041 -3.005 1.00 40.59 132 HIS A N 1
ATOM 1095 C CA . HIS A 1 132 ? 13.946 24.597 -1.856 1.00 40.59 132 HIS A CA 1
ATOM 1096 C C . HIS A 1 132 ? 13.440 25.921 -1.235 1.00 40.59 132 HIS A C 1
ATOM 1098 O O . HIS A 1 132 ? 13.784 27.013 -1.679 1.00 40.59 132 HIS A O 1
ATOM 1104 N N . GLN A 1 133 ? 12.834 25.823 -0.051 1.00 35.75 133 GLN A N 1
ATOM 1105 C CA . GLN A 1 133 ? 13.183 26.708 1.069 1.00 35.75 133 GLN A CA 1
ATOM 1106 C C . GLN A 1 133 ? 13.839 25.811 2.126 1.00 35.75 133 GLN A C 1
ATOM 1108 O O . GLN A 1 133 ? 13.224 24.895 2.645 1.00 35.75 133 GLN A O 1
ATOM 1113 N N . SER A 1 134 ? 15.171 25.775 2.159 1.00 32.97 134 SER A N 1
ATOM 1114 C CA . SER A 1 134 ? 15.954 26.418 3.219 1.00 32.97 134 SER A CA 1
ATOM 1115 C C . SER A 1 134 ? 15.538 25.984 4.628 1.00 32.97 134 SER A C 1
ATOM 1117 O O . SER A 1 134 ? 14.552 26.481 5.144 1.00 32.97 134 SER A O 1
ATOM 1119 N N . VAL A 1 135 ? 16.378 25.144 5.241 1.00 38.25 135 VAL A N 1
ATOM 1120 C CA . VAL A 1 135 ? 16.727 25.178 6.672 1.00 38.25 135 VAL A CA 1
ATOM 1121 C C . VAL A 1 135 ? 15.547 25.299 7.650 1.00 38.25 135 VAL A C 1
ATOM 1123 O O . VAL A 1 135 ? 15.104 26.401 7.952 1.00 38.25 135 VAL A O 1
ATOM 1126 N N . GLY A 1 136 ? 15.179 24.175 8.264 1.00 35.19 136 GLY A N 1
ATOM 1127 C CA . GLY A 1 136 ? 14.363 24.142 9.480 1.00 35.19 136 GLY A CA 1
ATOM 1128 C C . GLY A 1 136 ? 12.991 23.514 9.261 1.00 35.19 136 GLY A C 1
ATOM 1129 O O . GLY A 1 136 ? 12.278 23.895 8.347 1.00 35.19 136 GLY A O 1
ATOM 1130 N N . ASP A 1 137 ? 12.659 22.568 10.135 1.00 34.81 137 ASP A N 1
ATOM 1131 C CA . ASP A 1 137 ? 11.331 21.979 10.348 1.00 34.81 137 ASP A CA 1
ATOM 1132 C C . ASP A 1 137 ? 10.875 20.873 9.385 1.00 34.81 137 ASP A C 1
ATOM 1134 O O . ASP A 1 137 ? 9.882 20.973 8.675 1.00 34.81 137 ASP A O 1
ATOM 1138 N N . LEU A 1 138 ? 11.555 19.726 9.486 1.00 38.81 138 LEU A N 1
ATOM 1139 C CA . LEU A 1 138 ? 11.048 18.414 9.050 1.00 38.81 138 LEU A CA 1
ATOM 1140 C C . LEU A 1 138 ? 10.116 17.737 10.087 1.00 38.81 138 LEU A C 1
ATOM 1142 O O . LEU A 1 138 ? 9.886 16.536 10.006 1.00 38.81 138 LEU A O 1
ATOM 1146 N N . ASN A 1 139 ? 9.561 18.476 11.057 1.00 37.31 139 ASN A N 1
ATOM 1147 C CA . ASN A 1 139 ? 8.765 17.897 12.155 1.00 37.31 139 ASN A CA 1
ATOM 1148 C C . ASN A 1 139 ? 7.240 18.100 12.049 1.00 37.31 139 ASN A C 1
ATOM 1150 O O . ASN A 1 139 ? 6.498 17.563 12.861 1.00 37.31 139 ASN A O 1
ATOM 1154 N N . GLY A 1 140 ? 6.730 18.822 11.055 1.00 39.88 140 GLY A N 1
ATOM 1155 C CA . GLY A 1 140 ? 5.397 19.426 11.165 1.00 39.88 140 GLY A CA 1
ATOM 1156 C C . GLY A 1 140 ? 4.181 18.662 10.623 1.00 39.88 140 GLY A C 1
ATOM 1157 O O . GLY A 1 140 ? 3.271 19.338 10.149 1.00 39.88 140 GLY A O 1
ATOM 1158 N N . ARG A 1 141 ? 4.105 17.319 10.620 1.00 45.59 141 ARG A N 1
ATOM 1159 C CA . ARG A 1 141 ? 2.849 16.647 10.177 1.00 45.59 141 ARG A CA 1
ATOM 1160 C C . ARG A 1 141 ? 2.112 15.804 11.210 1.00 45.59 141 ARG A C 1
ATOM 1162 O O . ARG A 1 141 ? 0.890 15.769 11.145 1.00 45.59 141 ARG A O 1
ATOM 1169 N N . TYR A 1 142 ? 2.806 15.243 12.194 1.00 43.06 142 TYR A N 1
ATOM 1170 C CA . TYR A 1 142 ? 2.216 14.703 13.421 1.00 43.06 142 TYR A CA 1
ATOM 1171 C C . TYR A 1 142 ? 3.276 14.856 14.511 1.00 43.06 142 TYR A C 1
ATOM 1173 O O . TYR A 1 142 ? 4.248 14.103 14.523 1.00 43.06 142 TYR A O 1
ATOM 1181 N N . GLU A 1 143 ? 3.153 15.874 15.361 1.00 42.72 143 GLU A N 1
ATOM 1182 C CA . GLU A 1 143 ? 4.146 16.125 16.416 1.00 42.72 143 GLU A CA 1
ATOM 1183 C C . GLU A 1 143 ? 3.847 15.286 17.666 1.00 42.72 143 GLU A C 1
ATOM 1185 O O . GLU A 1 143 ? 4.725 15.081 18.507 1.00 42.72 143 GLU A O 1
ATOM 1190 N N . THR A 1 144 ? 2.618 14.767 17.783 1.00 44.31 144 THR A N 1
ATOM 1191 C CA . THR A 1 144 ? 2.131 14.078 18.980 1.00 44.31 144 THR A CA 1
ATOM 1192 C C . THR A 1 144 ? 1.168 12.924 18.665 1.00 44.31 144 THR A C 1
ATOM 1194 O O . THR A 1 144 ? 0.517 12.890 17.620 1.00 44.31 144 THR A O 1
ATOM 1197 N N . VAL A 1 145 ? 1.026 11.986 19.613 1.00 46.25 145 VAL A N 1
ATOM 1198 C CA . VAL A 1 145 ? -0.023 10.942 19.595 1.00 46.25 145 VAL A CA 1
ATOM 1199 C C . VAL A 1 145 ? -1.420 11.570 19.500 1.00 46.25 145 VAL A C 1
ATOM 1201 O O . VAL A 1 145 ? -2.300 11.020 18.850 1.00 46.25 145 VAL A O 1
ATOM 1204 N N . GLU A 1 146 ? -1.608 12.761 20.065 1.00 48.97 146 GLU A N 1
ATOM 1205 C CA . GLU A 1 146 ? -2.878 13.493 20.044 1.00 48.97 146 GLU A CA 1
ATOM 1206 C C . GLU A 1 146 ? -3.266 13.947 18.625 1.00 48.97 146 GLU A C 1
ATOM 1208 O O . GLU A 1 146 ? -4.449 13.935 18.276 1.00 48.97 146 GLU A O 1
ATOM 1213 N N . ASP A 1 147 ? -2.292 14.280 17.772 1.00 48.41 147 ASP A N 1
ATOM 1214 C CA . ASP A 1 147 ? -2.542 14.618 16.365 1.00 48.41 147 ASP A CA 1
ATOM 1215 C C . ASP A 1 147 ? -2.993 13.389 15.560 1.00 48.41 147 ASP A C 1
ATOM 1217 O O . ASP A 1 147 ? -3.902 13.480 14.726 1.00 48.41 147 ASP A O 1
ATOM 1221 N N . LEU A 1 148 ? -2.404 12.223 15.848 1.00 49.16 148 LEU A N 1
ATOM 1222 C CA . LEU A 1 148 ? -2.813 10.939 15.272 1.00 49.16 148 LEU A CA 1
ATOM 1223 C C . LEU A 1 148 ? -4.207 10.538 15.762 1.00 49.16 148 LEU A C 1
ATOM 1225 O O . LEU A 1 148 ? -5.073 10.215 14.952 1.00 49.16 148 LEU A O 1
ATOM 1229 N N . GLU A 1 149 ? -4.470 10.625 17.066 1.00 54.47 149 GLU A N 1
ATOM 1230 C CA . GLU A 1 149 ? -5.781 10.336 17.654 1.00 54.47 149 GLU A CA 1
ATOM 1231 C C . GLU A 1 149 ? -6.871 11.257 17.102 1.00 54.47 149 GLU A C 1
ATOM 1233 O O . GLU A 1 149 ? -7.988 10.812 16.827 1.00 54.47 149 GLU A O 1
ATOM 1238 N N . LYS A 1 150 ? -6.558 12.538 16.886 1.00 62.22 150 LYS A N 1
ATOM 1239 C CA . LYS A 1 150 ? -7.476 13.491 16.263 1.00 62.22 150 LYS A CA 1
ATOM 1240 C C . LYS A 1 150 ? -7.777 13.108 14.817 1.00 62.22 150 LYS A C 1
ATOM 1242 O O . LYS A 1 150 ? -8.950 13.089 14.448 1.00 62.22 150 LYS A O 1
ATOM 1247 N N . ALA A 1 151 ? -6.768 12.758 14.023 1.00 55.22 151 ALA A N 1
ATOM 1248 C CA . ALA A 1 151 ? -6.968 12.314 12.646 1.00 55.22 151 ALA A CA 1
ATOM 1249 C C . ALA A 1 151 ? -7.767 11.001 12.576 1.00 55.22 151 ALA A C 1
ATOM 1251 O O . ALA A 1 151 ? -8.698 10.893 11.779 1.00 55.22 151 ALA A O 1
ATOM 1252 N N . VAL A 1 152 ? -7.485 10.041 13.464 1.00 54.41 152 VAL A N 1
ATOM 1253 C CA . VAL A 1 152 ? -8.264 8.799 13.613 1.00 54.41 152 VAL A CA 1
ATOM 1254 C C . VAL A 1 152 ? -9.711 9.115 13.991 1.00 54.41 152 VAL A C 1
ATOM 1256 O O . VAL A 1 152 ? -10.643 8.554 13.419 1.00 54.41 152 VAL A O 1
ATOM 1259 N N . LYS A 1 153 ? -9.938 10.053 14.914 1.00 66.06 153 LYS A N 1
ATOM 1260 C CA . LYS A 1 153 ? -11.281 10.469 15.335 1.00 66.06 153 LYS A CA 1
ATOM 1261 C C . LYS A 1 153 ? -12.051 11.178 14.220 1.00 66.06 153 LYS A C 1
ATOM 1263 O O . LYS A 1 153 ? -13.238 10.912 14.041 1.00 66.06 153 LYS A O 1
ATOM 1268 N N . GLU A 1 154 ? -11.395 12.052 13.463 1.00 62.56 154 GLU A N 1
ATOM 1269 C CA . GLU A 1 154 ? -11.979 12.730 12.301 1.00 62.56 154 GLU A CA 1
ATOM 1270 C C . GLU A 1 154 ? -12.276 11.740 11.164 1.00 62.56 154 GLU A C 1
ATOM 1272 O O . GLU A 1 154 ? -13.357 11.793 10.575 1.00 62.56 154 GLU A O 1
ATOM 1277 N N . GLY A 1 155 ? -11.378 10.782 10.916 1.00 53.97 155 GLY A N 1
ATOM 1278 C CA . GLY A 1 155 ? -11.590 9.665 9.995 1.00 53.97 155 GLY A CA 1
ATOM 1279 C C . GLY A 1 155 ? -12.776 8.791 10.407 1.00 53.97 155 GLY A C 1
ATOM 1280 O O . GLY A 1 155 ? -13.670 8.544 9.602 1.00 53.97 155 GLY A O 1
ATOM 1281 N N . ASN A 1 156 ? -12.862 8.416 11.685 1.00 55.44 156 ASN A N 1
ATOM 1282 C CA . ASN A 1 156 ? -13.977 7.645 12.240 1.00 55.44 156 ASN A CA 1
ATOM 1283 C C . ASN A 1 156 ? -15.314 8.390 12.148 1.00 55.44 156 ASN A C 1
ATOM 1285 O O . ASN A 1 156 ? -16.345 7.784 11.848 1.00 55.44 156 ASN A O 1
ATOM 1289 N N . GLN A 1 157 ? -15.320 9.706 12.371 1.00 60.34 157 GLN A N 1
ATOM 1290 C CA . GLN A 1 157 ? -16.526 10.512 12.195 1.00 60.34 157 GLN A CA 1
ATOM 1291 C C . GLN A 1 157 ? -16.945 10.577 10.721 1.00 60.34 157 GLN A C 1
ATOM 1293 O O . GLN A 1 157 ? -18.123 10.404 10.420 1.00 60.34 157 GLN A O 1
ATOM 1298 N N . ARG A 1 158 ? -15.994 10.739 9.792 1.00 54.97 158 ARG A N 1
ATOM 1299 C CA . ARG A 1 158 ? -16.270 10.682 8.348 1.00 54.97 158 ARG A CA 1
ATOM 1300 C C . ARG A 1 158 ? -16.820 9.316 7.928 1.00 54.97 158 ARG A C 1
ATOM 1302 O O . ARG A 1 158 ? -17.797 9.265 7.188 1.00 54.97 158 ARG A O 1
ATOM 1309 N N . LEU A 1 159 ? -16.262 8.219 8.444 1.00 50.28 159 LEU A N 1
ATOM 1310 C CA . LEU A 1 159 ? -16.762 6.858 8.211 1.00 50.28 159 LEU A CA 1
ATOM 1311 C C . LEU A 1 159 ? -18.203 6.682 8.688 1.00 50.28 159 LEU A C 1
ATOM 1313 O O . LEU A 1 159 ? -19.018 6.064 8.004 1.00 50.28 159 LEU A O 1
ATOM 1317 N N . LYS A 1 160 ? -18.530 7.249 9.849 1.00 63.69 160 LYS A N 1
ATOM 1318 C CA . LYS A 1 160 ? -19.890 7.244 10.387 1.00 63.69 160 LYS A CA 1
ATOM 1319 C C . LYS A 1 160 ? -20.849 8.028 9.490 1.00 63.69 160 LYS A C 1
ATOM 1321 O O . LYS A 1 160 ? -21.886 7.498 9.108 1.00 63.69 160 LYS A O 1
ATOM 1326 N N . ASP A 1 161 ? -20.454 9.224 9.063 1.00 63.75 161 ASP A N 1
ATOM 1327 C CA . ASP A 1 161 ? -21.254 10.059 8.163 1.00 63.75 161 ASP A CA 1
ATOM 1328 C C . ASP A 1 161 ? -21.484 9.392 6.795 1.00 63.75 161 ASP A C 1
ATOM 1330 O O . ASP A 1 161 ? -22.515 9.620 6.161 1.00 63.75 161 ASP A O 1
ATOM 1334 N N . ILE A 1 162 ? -20.532 8.580 6.324 1.00 50.50 162 ILE A N 1
ATOM 1335 C CA . ILE A 1 162 ? -20.659 7.792 5.093 1.00 50.50 162 ILE A CA 1
ATOM 1336 C C . ILE A 1 162 ? -21.623 6.627 5.306 1.00 50.50 162 ILE A C 1
ATOM 1338 O O . ILE A 1 162 ? -22.557 6.496 4.520 1.00 50.50 162 ILE A O 1
ATOM 1342 N N . LYS A 1 163 ? -21.465 5.840 6.381 1.00 53.94 163 LYS A N 1
ATOM 1343 C CA . LYS A 1 163 ? -22.383 4.738 6.740 1.00 53.94 163 LYS A CA 1
ATOM 1344 C C . LYS A 1 163 ? -23.824 5.211 6.938 1.00 53.94 163 LYS A C 1
ATOM 1346 O O . LYS A 1 163 ? -24.753 4.495 6.584 1.00 53.94 163 LYS A O 1
ATOM 1351 N N . ASP A 1 164 ? -24.012 6.423 7.451 1.00 62.31 164 ASP A N 1
ATOM 1352 C CA . ASP A 1 164 ? -25.335 7.028 7.628 1.00 62.31 164 ASP A CA 1
ATOM 1353 C C . ASP A 1 164 ? -25.941 7.524 6.294 1.00 62.31 164 ASP A C 1
ATOM 1355 O O . ASP A 1 164 ? -27.160 7.684 6.179 1.00 62.31 164 ASP A O 1
ATOM 1359 N N . LYS A 1 165 ? -25.111 7.757 5.266 1.00 52.12 165 LYS A N 1
ATOM 1360 C CA . LYS A 1 165 ? -25.523 8.219 3.925 1.00 52.12 165 LYS A CA 1
ATOM 1361 C C . LYS A 1 165 ? -25.639 7.097 2.895 1.00 52.12 165 LYS A C 1
ATOM 1363 O O . LYS A 1 165 ? -26.370 7.255 1.915 1.00 52.12 165 LYS A O 1
ATOM 1368 N N . THR A 1 166 ? -24.950 5.977 3.083 1.00 38.28 166 THR A N 1
ATOM 1369 C CA . THR A 1 166 ? -25.039 4.809 2.207 1.00 38.28 166 THR A CA 1
ATOM 1370 C C . THR A 1 166 ? -26.101 3.844 2.732 1.00 38.28 166 THR A C 1
ATOM 1372 O O . THR A 1 166 ? -26.121 3.456 3.895 1.00 38.28 166 THR A O 1
ATOM 1375 N N . LYS A 1 167 ? -27.055 3.456 1.874 1.00 39.50 167 LYS A N 1
ATOM 1376 C CA . LYS A 1 167 ? -28.017 2.403 2.234 1.00 39.50 167 LYS A CA 1
ATOM 1377 C C . LYS A 1 167 ? -27.239 1.107 2.489 1.00 39.50 167 LYS A C 1
ATOM 1379 O O . LYS A 1 167 ? -26.322 0.835 1.713 1.00 39.50 167 LYS A O 1
ATOM 1384 N N . PRO A 1 168 ? -27.618 0.295 3.494 1.00 43.59 168 PRO A N 1
ATOM 1385 C CA . PRO A 1 168 ? -26.959 -0.978 3.746 1.00 43.59 168 PRO A CA 1
ATOM 1386 C C . PRO A 1 168 ? -26.928 -1.793 2.454 1.00 43.59 168 PRO A C 1
ATOM 1388 O O . PRO A 1 168 ? -27.966 -2.021 1.820 1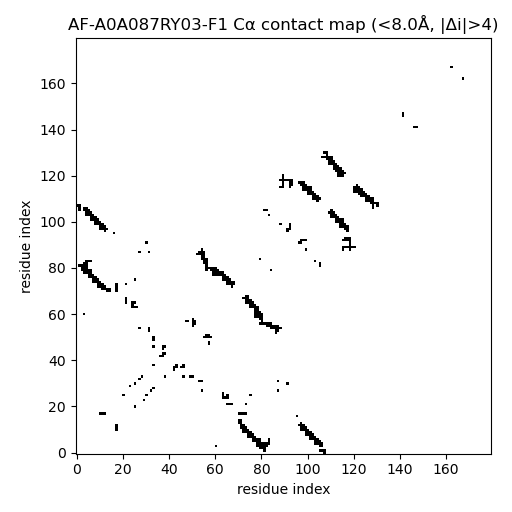.00 43.59 168 PRO A O 1
ATOM 1391 N N . VAL A 1 169 ? -25.720 -2.177 2.042 1.00 42.59 169 VAL A N 1
ATOM 1392 C CA . VAL A 1 169 ? -25.521 -3.103 0.931 1.00 42.59 169 VAL A CA 1
ATOM 1393 C C . VAL A 1 169 ? -26.248 -4.385 1.321 1.00 42.59 169 VAL A C 1
ATOM 1395 O O . VAL A 1 169 ? -26.030 -4.919 2.407 1.00 42.59 169 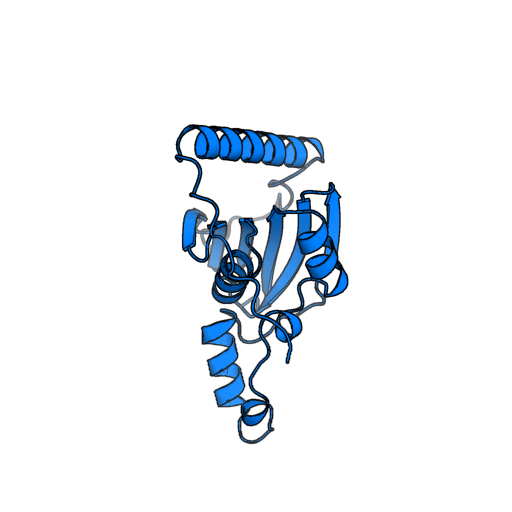VAL A O 1
ATOM 1398 N N . LYS A 1 170 ? -27.186 -4.834 0.477 1.00 35.59 170 LYS A N 1
ATOM 1399 C CA . LYS A 1 170 ? -27.875 -6.112 0.687 1.00 35.59 170 LYS A CA 1
ATOM 1400 C C . LYS A 1 170 ? -26.817 -7.192 0.879 1.00 35.59 170 LYS A C 1
ATOM 1402 O O . LYS A 1 170 ? -25.941 -7.313 0.026 1.00 35.59 170 LYS A O 1
ATOM 1407 N N . GLU A 1 171 ? -26.932 -7.961 1.961 1.00 33.19 171 GLU A N 1
ATOM 1408 C CA . GLU A 1 171 ? -26.125 -9.159 2.185 1.00 33.19 171 GLU A CA 1
ATOM 1409 C C . GLU A 1 171 ? -26.054 -9.977 0.893 1.00 33.19 171 GLU A C 1
ATOM 1411 O O . GLU A 1 171 ? -27.072 -10.423 0.354 1.00 33.19 171 GLU A O 1
ATOM 1416 N N . ILE A 1 172 ? -24.840 -10.145 0.375 1.00 34.81 172 ILE A N 1
ATOM 1417 C CA . ILE A 1 172 ? -24.585 -11.059 -0.727 1.00 34.81 172 ILE A CA 1
ATOM 1418 C C . ILE A 1 172 ? -24.502 -12.446 -0.091 1.00 34.81 172 ILE A C 1
ATOM 1420 O O . ILE A 1 172 ? -23.503 -12.805 0.526 1.00 34.81 172 ILE A O 1
ATOM 1424 N N . SER A 1 173 ? -25.582 -13.221 -0.199 1.00 33.38 173 SER A N 1
ATOM 1425 C CA . SER A 1 173 ? -25.580 -14.620 0.219 1.00 33.38 173 SER A CA 1
ATOM 1426 C C . SER A 1 173 ? -24.686 -15.424 -0.724 1.00 33.38 173 SER A C 1
ATOM 1428 O O . SER A 1 173 ? -25.002 -15.565 -1.910 1.00 33.38 173 SER A O 1
ATOM 1430 N N . PHE A 1 174 ? -23.595 -15.983 -0.212 1.00 31.59 174 PHE A N 1
ATOM 1431 C CA . PHE A 1 174 ? -22.831 -16.984 -0.947 1.00 31.59 174 PHE A CA 1
ATOM 1432 C C . PHE A 1 174 ? -23.616 -18.305 -0.940 1.00 31.59 174 P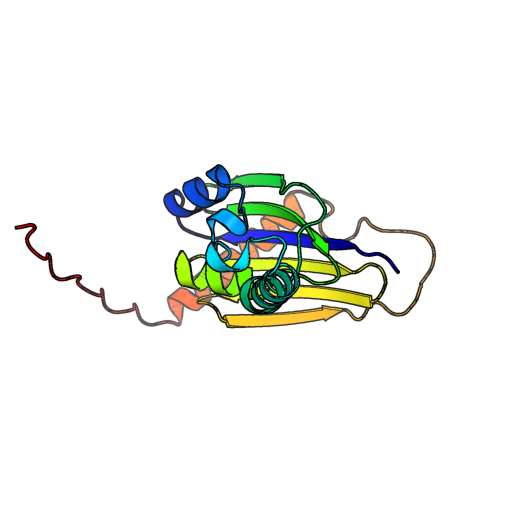HE A C 1
ATOM 1434 O O . PHE A 1 174 ? -23.997 -18.766 0.139 1.00 31.59 174 PHE A O 1
ATOM 1441 N N . PRO A 1 175 ? -23.887 -18.935 -2.099 1.00 33.44 175 PRO A N 1
ATOM 1442 C CA . PRO A 1 175 ? -24.440 -20.278 -2.104 1.00 33.44 175 PRO A CA 1
ATOM 1443 C C . PRO A 1 175 ? -23.427 -21.208 -1.434 1.00 33.44 175 PRO A C 1
ATOM 1445 O O . PRO A 1 175 ? -22.280 -21.310 -1.871 1.00 33.44 175 PRO A O 1
ATOM 1448 N N . SER A 1 176 ? -23.855 -21.875 -0.365 1.00 41.03 176 SER A N 1
ATOM 1449 C CA . SER A 1 176 ? -23.134 -22.972 0.273 1.00 41.03 176 SER A CA 1
ATOM 1450 C C . SER A 1 176 ? -23.020 -24.132 -0.719 1.00 41.03 176 SER A C 1
ATOM 1452 O O . SER A 1 176 ? -23.853 -25.034 -0.779 1.00 41.03 176 SER A O 1
ATOM 1454 N N . GLY A 1 177 ? -21.998 -24.062 -1.569 1.00 33.91 177 GLY A N 1
ATOM 1455 C CA . GLY A 1 177 ? -21.639 -25.114 -2.503 1.00 33.91 177 GLY A CA 1
ATOM 1456 C C . GLY A 1 177 ? -21.076 -26.301 -1.737 1.00 33.91 177 GLY A C 1
ATOM 1457 O O . GLY A 1 177 ? -20.003 -26.210 -1.146 1.00 33.91 177 GLY A O 1
ATOM 1458 N N . ASN A 1 178 ? -21.828 -27.400 -1.745 1.00 37.09 178 ASN A N 1
ATOM 1459 C CA . ASN A 1 178 ? -21.412 -28.701 -1.245 1.00 37.09 178 ASN A CA 1
ATOM 1460 C C . ASN A 1 178 ? -20.034 -29.081 -1.796 1.00 37.09 178 ASN A C 1
ATOM 1462 O O . ASN A 1 178 ? -19.839 -29.153 -3.009 1.00 37.09 178 ASN A O 1
ATOM 1466 N N . ILE A 1 179 ? -19.115 -29.373 -0.880 1.00 38.47 179 ILE A N 1
ATOM 1467 C CA . ILE A 1 179 ? -17.912 -30.145 -1.166 1.00 38.47 179 ILE A CA 1
ATOM 1468 C C . ILE A 1 179 ? -18.388 -31.565 -1.502 1.00 38.47 179 ILE A C 1
ATOM 1470 O O . ILE A 1 179 ? -18.987 -32.228 -0.653 1.00 38.47 179 ILE A O 1
ATOM 1474 N N . ILE A 1 180 ? -18.158 -31.993 -2.743 1.00 43.06 180 ILE A N 1
ATOM 1475 C CA . ILE A 1 180 ? -18.132 -33.404 -3.150 1.00 43.06 180 ILE A CA 1
ATOM 1476 C C . ILE A 1 180 ? -16.693 -33.715 -3.539 1.00 43.06 180 ILE A C 1
ATOM 1478 O O . ILE A 1 180 ? -16.122 -32.902 -4.303 1.00 43.06 180 ILE A O 1
#

Foldseek 3Di:
DDQWKKKKKKKFDALVLVVVCVVCLVDLCVLPNQPPVQPDPVNLVVSQVCCCQQFVASDWDDRKDWDDPDSGIIIIITITGPDHRLNSVLSSQLVRVIKMWMWMDDPAFWTWIFIHHNSDTPDIDIDGPDGDDDDDDPCPDDVDPVSVVVVVVVVVVVVVVVVVVDDPDPDPDDPPDDDD

Mean predicted aligned error: 12.42 Å

InterPro domains:
  IPR041329 YubB, ferredoxin-like domain [PF18406] (74-133)

Nearest PDB structures (foldseek):
  2ekn-assembly1_A  TM=2.851E-01  e=8.065E-01  Pyrococcus horikoshii OT3
  6fo2-assembly1_B  TM=3.464E-01  e=2.488E+00  Bos taurus
  6fo0-assembly1_B  TM=3.177E-01  e=3.768E+00  Bos taurus
  5xte-assembly1_K  TM=3.004E-01  e=3.551E+00  Homo sapiens

Secondary structure (DSSP, 8-state):
---EEEEEEEEES-HHHHHHHHHTTT-HHHHSPPPTTT-SGGGHHHHHHHHHHHHSSS-BSSPPEEEEEETTEEEEEEEEESS--HHHHHHHHHHHT-EEEEEEEETTTEEEEEEEETTEEEEEEEE---S---S--S--S--SHHHHHHHHHHHHHHHHHHHHHSPPPP----------

Radius of gyration: 18.39 Å; Cα contacts (8 Å, |Δi|>4): 286; chains: 1; bounding box: 46×60×39 Å

pLDDT: mean 76.77, std 22.31, range [31.59, 97.88]

Sequence (180 aa):
MSNRCYNKIIVIGDEYVLDYLENIRLDFETIRPVPKELKSLKNNEKACDWMRANWGVYRWLDEMETERVSDTVLFAEINTAWRPPLELLEYTTSKFNVDVILDFEDPMVFAGIVSIRDGEIEEYRKEVTGYHQSVGDLNGRYETVEDLEKAVKEGNQRLKDIKDKTKPVKEISFPSGNII

Solvent-accessible surface area (backbone atoms only — not comparable to full-atom values): 10175 Å² total; per-residue (Å²): 129,82,58,52,11,45,36,41,39,38,39,36,41,55,44,74,55,50,52,52,41,55,74,54,41,68,35,58,58,78,76,60,56,77,58,74,86,29,75,40,87,92,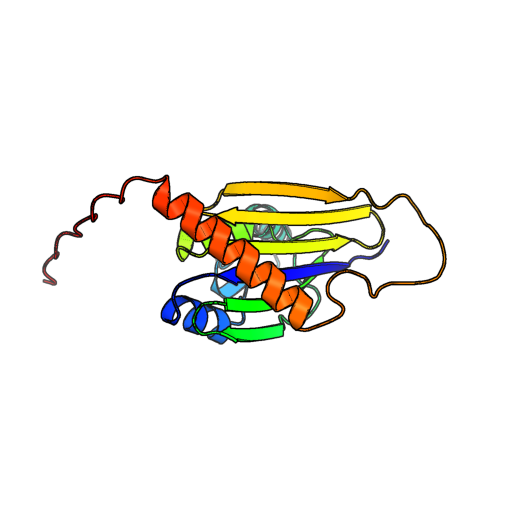28,47,68,60,34,37,53,48,30,34,73,50,28,38,21,65,44,69,74,55,75,61,45,69,46,80,77,48,73,46,33,37,39,33,39,40,34,20,42,70,33,66,48,55,45,34,51,26,48,47,12,51,72,65,67,26,38,34,39,38,41,36,36,32,94,76,66,36,31,36,40,36,35,31,44,75,46,40,78,79,44,78,50,75,44,75,52,65,84,77,82,74,89,84,80,96,56,84,87,63,86,45,71,64,53,51,53,48,51,52,50,53,49,51,50,51,52,48,59,46,59,77,68,47,76,82,75,74,82,79,80,74,80,87,73,78,88,125

Organism: NCBI:txid1502295